Protein AF-A0A5E4JI48-F1 (afdb_monomer)

Nearest PDB structures (foldseek):
  2oso-assembly1_A  TM=8.333E-01  e=6.062E-04  Methanocaldococcus jannaschii DSM 2661
  5kbe-assembly1_A  TM=7.054E-01  e=7.750E-04  Acinetobacter calcoaceticus
  5kbh-assembly1_A  TM=6.708E-01  e=1.542E-03  Acinetobacter calcoaceticus
  6iy8-assembly1_B  TM=4.044E-01  e=1.468E-03  Pseudomonas putida
  4gt8-assembly1_A  TM=4.915E-01  e=3.779E-01  Staphylococcus aureus subsp. aureus Mu50

Secondary structure (DSSP, 8-state):
-------------------GGGHHHHHHHHHHHHHHHHHHHHHHHHH----S--B--HHHHHHTT-HHHHHHHHHHHHHHHHHHHHHTTS-HHHHHHHHHHHT--EEEEEE-SS-EEEEEESS-SSPPP-SS---HHHHHHHHHHHHHHHTS--EEEEEE-TTTT-SEEEEEEES-GGGTT-S--SPPPHHHHHHHHHHHHHTTTTT-B-HHHHHHHHGGGGSTTHHHHHHHHHHHHHHHHTTT--SSTHHHHHHHHHHHTT-SEEEEEEETTEEEEEEEE-TTT--HHHHHHHHHHHHHHHHHHH--EEEEEEEE-TTS-EEEEEEEEPPP-------

Structure (mmCIF, N/CA/C/O backbone):
data_AF-A0A5E4JI48-F1
#
_entry.id   AF-A0A5E4JI48-F1
#
loop_
_atom_site.group_PDB
_atom_site.id
_atom_site.type_symbol
_atom_site.label_atom_id
_atom_site.label_alt_id
_atom_site.label_comp_id
_atom_site.label_asym_id
_atom_site.label_entity_id
_atom_site.label_seq_id
_atom_site.pdbx_PDB_ins_code
_atom_site.Cartn_x
_atom_site.Cartn_y
_atom_site.Cartn_z
_atom_site.occupancy
_atom_site.B_iso_or_equiv
_atom_site.auth_seq_id
_atom_site.auth_comp_id
_atom_site.auth_asym_id
_atom_site.auth_atom_id
_atom_site.pdbx_PDB_model_num
ATOM 1 N N . MET A 1 1 ? -85.026 -17.507 4.154 1.00 44.53 1 MET A N 1
ATOM 2 C CA . MET A 1 1 ? -84.557 -17.288 2.764 1.00 44.53 1 MET A CA 1
ATOM 3 C C . MET A 1 1 ? -84.837 -15.843 2.371 1.00 44.53 1 MET A C 1
ATOM 5 O O . MET A 1 1 ? -85.768 -15.288 2.943 1.00 44.53 1 MET A O 1
ATOM 9 N N . PRO A 1 2 ? -84.126 -15.250 1.392 1.00 48.31 2 PRO A N 1
ATOM 10 C CA . PRO A 1 2 ? -82.784 -15.610 0.906 1.00 48.31 2 PRO A CA 1
ATOM 11 C C . PRO A 1 2 ? -81.750 -15.213 2.003 1.00 48.31 2 PRO A C 1
ATOM 13 O O . PRO A 1 2 ? -82.040 -15.540 3.151 1.00 48.31 2 PRO A O 1
ATOM 16 N N . ASN A 1 3 ? -80.556 -14.615 1.849 1.00 35.47 3 ASN A N 1
ATOM 17 C CA . ASN A 1 3 ? -79.673 -14.291 0.714 1.00 35.47 3 ASN A CA 1
ATOM 18 C C . ASN A 1 3 ? -78.201 -14.242 1.207 1.00 35.47 3 ASN A C 1
ATOM 20 O O . ASN A 1 3 ? -77.957 -14.099 2.404 1.00 35.47 3 ASN A O 1
ATOM 24 N N . ARG A 1 4 ? -77.217 -14.279 0.298 1.00 46.25 4 ARG A N 1
ATOM 25 C CA . ARG A 1 4 ? -75.804 -13.928 0.558 1.00 46.25 4 ARG A CA 1
ATOM 26 C C . ARG A 1 4 ? -75.125 -13.535 -0.762 1.00 46.25 4 ARG A C 1
ATOM 28 O O . ARG A 1 4 ? -74.844 -14.402 -1.584 1.00 46.25 4 ARG A O 1
ATOM 35 N N . ARG A 1 5 ? -74.812 -12.248 -0.963 1.00 46.88 5 ARG A N 1
ATOM 36 C CA . ARG A 1 5 ? -73.962 -11.786 -2.081 1.00 46.88 5 ARG A CA 1
ATOM 37 C C . ARG A 1 5 ? -72.531 -11.545 -1.603 1.00 46.88 5 ARG A C 1
ATOM 39 O O . ARG A 1 5 ? -72.262 -10.593 -0.877 1.00 46.88 5 ARG A O 1
ATOM 46 N N . THR A 1 6 ? -71.609 -12.397 -2.036 1.00 48.31 6 THR A N 1
ATOM 47 C CA . THR A 1 6 ? -70.162 -12.195 -1.898 1.00 48.31 6 THR A CA 1
ATOM 48 C C . THR A 1 6 ? -69.638 -11.309 -3.034 1.00 48.31 6 THR A C 1
ATOM 50 O O . THR A 1 6 ? -70.106 -11.400 -4.166 1.00 48.31 6 THR A O 1
ATOM 53 N N . SER A 1 7 ? -68.651 -10.447 -2.759 1.00 43.16 7 SER A N 1
ATOM 54 C CA . SER A 1 7 ? -67.921 -9.712 -3.806 1.00 43.16 7 SER A CA 1
ATOM 55 C C . SER A 1 7 ? -66.408 -9.761 -3.567 1.00 43.16 7 SER A C 1
ATOM 57 O O . SER A 1 7 ? -65.842 -9.064 -2.726 1.00 43.16 7 SER A O 1
ATOM 59 N N . SER A 1 8 ? -65.727 -10.630 -4.311 1.00 43.50 8 SER A N 1
ATOM 60 C CA . SER A 1 8 ? -64.281 -10.846 -4.227 1.00 43.50 8 SER A CA 1
ATOM 61 C C . SER A 1 8 ? -63.519 -9.849 -5.110 1.00 43.50 8 SER A C 1
ATOM 63 O O . SER A 1 8 ? -63.343 -10.050 -6.310 1.00 43.50 8 SER A O 1
ATOM 65 N N . LYS A 1 9 ? -63.006 -8.759 -4.520 1.00 46.28 9 LYS A N 1
ATOM 66 C CA . LYS A 1 9 ? -62.119 -7.817 -5.232 1.00 46.28 9 LYS A CA 1
ATOM 67 C C . LYS A 1 9 ? -60.728 -8.424 -5.468 1.00 46.28 9 LYS A C 1
ATOM 69 O O . LYS A 1 9 ? -59.805 -8.230 -4.677 1.00 46.28 9 LYS A O 1
ATOM 74 N N . VAL A 1 10 ? -60.569 -9.127 -6.590 1.00 46.56 10 VAL A N 1
ATOM 75 C CA . VAL A 1 10 ? -59.285 -9.672 -7.061 1.00 46.56 10 VAL A CA 1
ATOM 76 C C . VAL A 1 10 ? -58.301 -8.532 -7.364 1.00 46.56 10 VAL A C 1
ATOM 78 O O . VAL A 1 10 ? -58.380 -7.867 -8.396 1.00 46.56 10 VAL A O 1
ATOM 81 N N . ARG A 1 11 ? -57.333 -8.298 -6.468 1.00 47.00 11 ARG A N 1
ATOM 82 C CA . ARG A 1 11 ? -56.229 -7.349 -6.696 1.00 47.00 11 ARG A CA 1
ATOM 83 C C . ARG A 1 11 ? -55.201 -7.942 -7.666 1.00 47.00 11 ARG A C 1
ATOM 85 O O . ARG A 1 11 ? -54.313 -8.691 -7.264 1.00 47.00 11 ARG A O 1
ATOM 92 N N . GLY A 1 12 ? -55.294 -7.569 -8.941 1.00 43.44 12 GLY A N 1
ATOM 93 C CA . GLY A 1 12 ? -54.338 -7.979 -9.972 1.00 43.44 12 GLY A CA 1
ATOM 94 C C . GLY A 1 12 ? -52.898 -7.535 -9.671 1.00 43.44 12 GLY A C 1
ATOM 95 O O . GLY A 1 12 ? -52.596 -6.342 -9.625 1.00 43.44 12 GLY A O 1
ATOM 96 N N . ARG A 1 13 ? -51.977 -8.497 -9.514 1.00 47.97 13 ARG A N 1
ATOM 97 C CA . ARG A 1 13 ? -50.530 -8.236 -9.411 1.00 47.97 13 ARG A CA 1
ATOM 98 C C . ARG A 1 13 ? -49.987 -7.720 -10.752 1.00 47.97 13 ARG A C 1
ATOM 100 O O . ARG A 1 13 ? -49.662 -8.514 -11.633 1.00 47.97 13 ARG A O 1
ATOM 107 N N . ARG A 1 14 ? -49.804 -6.400 -10.892 1.00 44.78 14 ARG A N 1
ATOM 108 C CA . ARG A 1 14 ? -48.978 -5.818 -11.970 1.00 44.78 14 ARG A CA 1
ATOM 109 C C . ARG A 1 14 ? -47.544 -6.363 -11.860 1.00 44.78 14 ARG A C 1
ATOM 111 O O . ARG A 1 14 ? -46.779 -5.921 -11.007 1.00 44.78 14 ARG A O 1
ATOM 118 N N . LYS A 1 15 ? -47.166 -7.310 -12.729 1.00 47.53 15 LYS A N 1
ATOM 119 C CA . LYS A 1 15 ? -45.766 -7.738 -12.898 1.00 47.53 15 LYS A CA 1
ATOM 120 C C . LYS A 1 15 ? -44.956 -6.559 -13.445 1.00 47.53 15 LYS A C 1
ATOM 122 O O . LYS A 1 15 ? -45.090 -6.212 -14.617 1.00 47.53 15 LYS A O 1
ATOM 127 N N . ALA A 1 16 ? -44.108 -5.957 -12.616 1.00 46.69 16 ALA A N 1
ATOM 128 C CA . ALA A 1 16 ? -43.167 -4.939 -13.067 1.00 46.69 16 ALA A CA 1
ATOM 129 C C . ALA A 1 16 ? -42.136 -5.572 -14.022 1.00 46.69 16 ALA A C 1
ATOM 131 O O . ALA A 1 16 ? -41.247 -6.306 -13.589 1.00 46.69 16 ALA A O 1
ATOM 132 N N . ARG A 1 17 ? -42.252 -5.298 -15.330 1.00 44.94 17 ARG A N 1
ATOM 133 C CA . ARG A 1 17 ? -41.224 -5.641 -16.326 1.00 44.94 17 ARG A CA 1
ATOM 134 C C . ARG A 1 17 ? -39.988 -4.766 -16.087 1.00 44.94 17 ARG A C 1
ATOM 136 O O . ARG A 1 17 ? -39.867 -3.688 -16.661 1.00 44.94 17 ARG A O 1
ATOM 143 N N . GLY A 1 18 ? -39.084 -5.225 -15.222 1.00 46.38 18 GLY A N 1
ATOM 144 C CA . GLY A 1 18 ? -37.807 -4.560 -14.962 1.00 46.38 18 GLY A CA 1
ATOM 145 C C . GLY A 1 18 ? -36.981 -4.431 -16.245 1.00 46.38 18 GLY A C 1
ATOM 146 O O . GLY A 1 18 ? -36.633 -5.428 -16.875 1.00 46.38 18 GLY A O 1
ATOM 147 N N . THR A 1 19 ? -36.673 -3.200 -16.649 1.00 47.31 19 THR A N 1
ATOM 148 C CA . THR A 1 19 ? -35.994 -2.885 -17.911 1.00 47.31 19 THR A CA 1
ATOM 149 C C . THR A 1 19 ? -34.504 -3.237 -17.854 1.00 47.31 19 THR A C 1
ATOM 151 O O . THR A 1 19 ? -33.645 -2.424 -17.523 1.00 47.31 19 THR A O 1
ATOM 154 N N . MET A 1 20 ? -34.175 -4.471 -18.243 1.00 48.06 20 MET A N 1
ATOM 155 C CA . MET A 1 20 ? -32.830 -5.068 -18.151 1.00 48.06 20 MET A CA 1
ATOM 156 C C . MET A 1 20 ? -31.737 -4.393 -19.024 1.00 48.06 20 MET A C 1
ATOM 158 O O . MET A 1 20 ? -30.582 -4.814 -19.003 1.00 48.06 20 MET A O 1
ATOM 162 N N . ARG A 1 21 ? -32.070 -3.329 -19.773 1.00 49.59 21 ARG A N 1
ATOM 163 C CA . ARG A 1 21 ? -31.197 -2.645 -20.753 1.00 49.59 21 ARG A CA 1
ATOM 164 C C . ARG A 1 21 ? -30.133 -1.699 -20.166 1.00 49.59 21 ARG A C 1
ATOM 166 O O . ARG A 1 21 ? -29.229 -1.310 -20.895 1.00 49.59 21 ARG A O 1
ATOM 173 N N . SER A 1 22 ? -30.182 -1.331 -18.882 1.00 54.00 22 SER A N 1
ATOM 174 C CA . SER A 1 22 ? -29.282 -0.306 -18.305 1.00 54.00 22 SER A CA 1
ATOM 175 C C . SER A 1 22 ? -27.864 -0.790 -17.944 1.00 54.00 22 SER A C 1
ATOM 177 O O . SER A 1 22 ? -26.927 0.012 -17.888 1.00 54.00 22 SER A O 1
ATOM 179 N N . ARG A 1 23 ? -27.670 -2.099 -17.714 1.00 56.53 23 ARG A N 1
ATOM 180 C CA . ARG A 1 23 ? -26.404 -2.666 -17.198 1.00 56.53 23 ARG A CA 1
ATOM 181 C C . ARG A 1 23 ? -25.155 -2.395 -18.068 1.00 56.53 23 ARG A C 1
ATOM 183 O O . ARG A 1 23 ? -24.127 -2.053 -17.478 1.00 56.53 23 ARG A O 1
ATOM 190 N N . PRO A 1 24 ? -25.181 -2.501 -19.415 1.00 60.50 24 PRO A N 1
ATOM 191 C CA . PRO A 1 24 ? -23.985 -2.273 -20.237 1.00 60.50 24 PRO A CA 1
ATOM 192 C C . PRO A 1 24 ? -23.504 -0.816 -20.204 1.00 60.50 24 PRO A C 1
ATOM 194 O O . PRO A 1 24 ? -22.307 -0.554 -20.094 1.00 60.50 24 PRO A O 1
ATOM 197 N N . GLN A 1 25 ? -24.438 0.139 -20.246 1.00 58.31 25 GLN A N 1
ATOM 198 C CA . GLN A 1 25 ? -24.126 1.569 -20.272 1.00 58.31 25 GLN A CA 1
ATOM 199 C C . GLN A 1 25 ? -23.585 2.053 -18.917 1.00 58.31 25 GLN A C 1
ATOM 201 O O . GLN A 1 25 ? -22.621 2.818 -18.879 1.00 58.31 25 GLN A O 1
ATOM 206 N N . ALA A 1 26 ? -24.130 1.535 -17.809 1.00 57.59 26 ALA A N 1
ATOM 207 C CA . ALA A 1 26 ? -23.591 1.763 -16.468 1.00 57.59 26 ALA A CA 1
ATOM 208 C C . ALA A 1 26 ? -22.160 1.208 -16.316 1.00 57.59 26 ALA A C 1
ATOM 210 O O . ALA A 1 26 ? -21.279 1.921 -15.840 1.00 57.59 26 ALA A O 1
ATOM 211 N N . ARG A 1 27 ? -21.894 -0.023 -16.790 1.00 58.72 27 ARG A N 1
ATOM 212 C CA . ARG A 1 27 ? -20.538 -0.609 -16.796 1.00 58.72 27 ARG A CA 1
ATOM 213 C C . ARG A 1 27 ? -19.545 0.215 -17.628 1.00 58.72 27 ARG A C 1
ATOM 215 O O . ARG A 1 27 ? -18.430 0.439 -17.166 1.00 58.72 27 ARG A O 1
ATOM 222 N N . ARG A 1 28 ? -19.941 0.709 -18.810 1.00 52.03 28 ARG A N 1
ATOM 223 C CA . ARG A 1 28 ? -19.101 1.602 -19.635 1.00 52.03 28 ARG A CA 1
ATOM 224 C C . ARG A 1 28 ? -18.770 2.917 -18.917 1.00 52.03 28 ARG A C 1
ATOM 226 O O . ARG A 1 28 ? -17.598 3.273 -18.846 1.00 52.03 28 ARG A O 1
ATOM 233 N N . ARG A 1 29 ? -19.765 3.596 -18.329 1.00 54.62 29 ARG A N 1
ATOM 234 C CA . ARG A 1 29 ? -19.551 4.841 -17.560 1.00 54.62 29 ARG A CA 1
ATOM 235 C C . ARG A 1 29 ? -18.640 4.630 -16.344 1.00 54.62 29 ARG A C 1
ATOM 237 O O . ARG A 1 29 ? -17.762 5.450 -16.103 1.00 54.62 29 ARG A O 1
ATOM 244 N N . ALA A 1 30 ? -18.799 3.516 -15.624 1.00 59.12 30 ALA A N 1
ATOM 245 C CA . ALA A 1 30 ? -17.934 3.172 -14.496 1.00 59.12 30 ALA A CA 1
ATOM 246 C C . ALA A 1 30 ? -16.474 2.923 -14.922 1.00 59.12 30 ALA A C 1
ATOM 248 O O . ALA A 1 30 ? -15.566 3.430 -14.269 1.00 59.12 30 ALA A O 1
ATOM 249 N N . LYS A 1 31 ? -16.236 2.208 -16.035 1.00 59.41 31 LYS A N 1
ATOM 250 C CA . LYS A 1 31 ? -14.875 2.010 -16.566 1.00 59.41 31 LYS A CA 1
ATOM 251 C C . LYS A 1 31 ? -14.214 3.329 -16.980 1.00 59.41 31 LYS A C 1
ATOM 253 O O . LYS A 1 31 ? -13.081 3.561 -16.575 1.00 59.41 31 LYS A O 1
ATOM 258 N N . ALA A 1 32 ? -14.924 4.207 -17.694 1.00 51.94 32 ALA A N 1
ATOM 259 C CA . ALA A 1 32 ? -14.407 5.531 -18.059 1.00 51.94 32 ALA A CA 1
ATOM 260 C C . ALA A 1 32 ? -14.039 6.358 -16.811 1.00 51.94 32 ALA A C 1
ATOM 262 O O . ALA A 1 32 ? -12.910 6.808 -16.675 1.00 51.94 32 ALA A O 1
ATOM 263 N N . SER A 1 33 ? -14.932 6.431 -15.817 1.00 69.75 33 SER A N 1
ATOM 264 C CA . SER A 1 33 ? -14.639 7.104 -14.542 1.00 69.75 33 SER A CA 1
ATOM 265 C C . SER A 1 33 ? -13.442 6.518 -13.770 1.00 69.75 33 SER A C 1
ATOM 267 O O . SER A 1 33 ? -12.909 7.206 -12.898 1.00 69.75 33 SER A O 1
ATOM 269 N N . SER A 1 34 ? -13.038 5.272 -14.044 1.00 66.69 34 SER A N 1
ATOM 270 C CA . SER A 1 34 ? -11.855 4.637 -13.450 1.00 66.69 34 SER A CA 1
ATOM 271 C C . SER A 1 34 ? -10.574 4.956 -14.231 1.00 66.69 34 SER A C 1
ATOM 273 O O . SER A 1 34 ? -9.551 5.246 -13.615 1.00 66.69 34 SER A O 1
ATOM 275 N N . ALA A 1 35 ? -10.636 4.981 -15.569 1.00 71.50 35 ALA A N 1
ATOM 276 C CA . ALA A 1 35 ? -9.521 5.371 -16.439 1.00 71.50 35 ALA A CA 1
ATOM 277 C C . ALA A 1 35 ? -9.062 6.808 -16.143 1.00 71.50 35 ALA A C 1
ATOM 279 O O . ALA A 1 35 ? -7.946 7.000 -15.662 1.00 71.50 35 ALA A O 1
ATOM 280 N N . ASN A 1 36 ? -9.984 7.776 -16.230 1.00 82.81 36 AS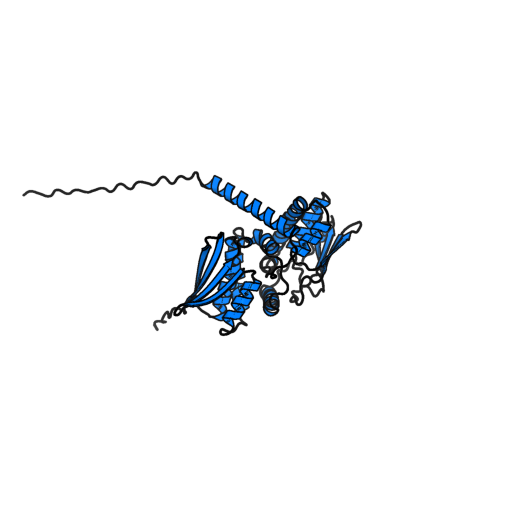N A N 1
ATOM 281 C CA . ASN A 1 36 ? -9.732 9.182 -15.897 1.00 82.81 36 ASN A CA 1
ATOM 282 C C . ASN A 1 36 ? -9.168 9.363 -14.468 1.00 82.81 36 ASN A C 1
ATOM 284 O O . ASN A 1 36 ? -8.420 10.301 -14.199 1.00 82.81 36 ASN A O 1
ATOM 288 N N . ARG A 1 37 ? -9.515 8.467 -13.527 1.00 84.94 37 ARG A N 1
ATOM 289 C CA . ARG A 1 37 ? -8.968 8.467 -12.161 1.00 84.94 37 ARG A CA 1
ATOM 290 C C . ARG A 1 37 ? -7.541 7.911 -12.109 1.00 84.94 37 ARG A C 1
ATOM 292 O O . ARG A 1 37 ? -6.718 8.512 -11.425 1.00 84.94 37 ARG A O 1
ATOM 299 N N . LYS A 1 38 ? -7.223 6.817 -12.815 1.00 89.38 38 LYS A N 1
ATOM 300 C CA . LYS A 1 38 ? -5.844 6.293 -12.921 1.00 89.38 38 LYS A CA 1
ATOM 301 C C . LYS A 1 38 ? -4.925 7.341 -13.561 1.00 89.38 38 LYS A C 1
ATOM 303 O O . LYS A 1 38 ? -3.868 7.624 -13.009 1.00 89.38 38 LYS A O 1
ATOM 308 N N . GLU A 1 39 ? -5.364 7.960 -14.654 1.00 90.38 39 GLU A N 1
ATOM 309 C CA . GLU A 1 39 ? -4.653 9.031 -15.371 1.00 90.38 39 GLU A CA 1
ATOM 310 C C . GLU A 1 39 ? -4.396 10.253 -14.471 1.00 90.38 39 GLU A C 1
ATOM 312 O O . GLU A 1 39 ? -3.261 10.712 -14.361 1.00 90.38 39 GLU A O 1
ATOM 317 N N . PHE A 1 40 ? -5.411 10.730 -13.738 1.00 88.81 40 PHE A N 1
ATOM 318 C CA . PHE A 1 40 ? -5.255 11.821 -12.766 1.00 88.81 40 PHE A CA 1
ATOM 319 C C . PHE A 1 40 ? -4.251 11.488 -11.647 1.00 88.81 40 PHE A C 1
ATOM 321 O O . PHE A 1 40 ? -3.431 12.330 -11.278 1.00 88.81 40 PHE A O 1
ATOM 328 N N . LEU A 1 41 ? -4.293 10.265 -11.105 1.00 89.69 41 LEU A N 1
ATOM 329 C CA . LEU A 1 41 ? -3.365 9.827 -10.057 1.00 89.69 41 LEU A CA 1
ATOM 330 C C . LEU A 1 41 ? -1.926 9.702 -10.585 1.00 89.69 41 LEU A C 1
ATOM 332 O O . LEU A 1 41 ? -1.002 10.133 -9.900 1.00 89.69 41 LEU A O 1
ATOM 336 N N . ILE A 1 42 ? -1.744 9.190 -11.808 1.00 92.44 42 ILE A N 1
ATOM 337 C CA . ILE A 1 42 ? -0.454 9.131 -12.517 1.00 92.44 42 ILE A CA 1
ATOM 338 C C . ILE A 1 42 ? 0.098 10.535 -12.768 1.00 92.44 42 ILE A C 1
ATOM 340 O O . ILE A 1 42 ? 1.245 10.814 -12.426 1.00 92.44 42 ILE A O 1
ATOM 344 N N . SER A 1 43 ? -0.728 11.441 -13.299 1.00 90.62 43 SER A N 1
ATOM 345 C CA . SER A 1 43 ? -0.360 12.841 -13.518 1.00 90.62 43 SER A CA 1
ATOM 346 C C . SER A 1 43 ? 0.116 13.492 -12.218 1.00 90.62 43 SER A C 1
ATOM 348 O O . SER A 1 43 ? 1.191 14.087 -12.194 1.00 90.62 43 SER A O 1
ATOM 350 N N . LYS A 1 44 ? -0.606 13.293 -11.106 1.00 87.88 44 LYS A N 1
ATOM 351 C CA . LYS A 1 44 ? -0.198 13.810 -9.792 1.00 87.88 44 LYS A CA 1
ATOM 352 C C . LYS A 1 44 ? 1.074 13.164 -9.240 1.00 87.88 44 LYS A C 1
ATOM 354 O O . LYS A 1 44 ? 1.896 13.886 -8.689 1.00 87.88 44 LYS A O 1
ATOM 359 N N . MET A 1 45 ? 1.267 11.859 -9.422 1.00 89.25 45 MET A N 1
ATOM 360 C CA . MET A 1 45 ? 2.504 11.152 -9.054 1.00 89.25 45 MET A CA 1
ATOM 361 C C . MET A 1 45 ? 3.723 11.654 -9.853 1.00 89.25 45 MET A C 1
ATOM 363 O O . MET A 1 45 ? 4.828 11.693 -9.322 1.00 89.25 45 MET A O 1
ATOM 367 N N . LEU A 1 46 ? 3.533 12.108 -11.095 1.00 90.75 46 LEU A N 1
ATOM 368 C CA . LEU A 1 46 ? 4.584 12.742 -11.899 1.00 90.75 46 LEU A CA 1
ATOM 369 C C . LEU A 1 46 ? 4.802 14.229 -11.551 1.00 90.75 46 LEU A C 1
ATOM 371 O O . LEU A 1 46 ? 5.937 14.698 -11.603 1.00 90.75 46 LEU A O 1
ATOM 375 N N . SER A 1 47 ? 3.740 14.974 -11.213 1.00 87.06 47 SER A N 1
ATOM 376 C CA . SER A 1 47 ? 3.775 16.444 -11.109 1.00 87.06 47 SER A CA 1
ATOM 377 C C . SER A 1 47 ? 3.992 17.018 -9.709 1.00 87.06 47 SER A C 1
ATOM 379 O O . SER A 1 47 ? 4.338 18.190 -9.590 1.00 87.06 47 SER A O 1
ATOM 381 N N . SER A 1 48 ? 3.657 16.276 -8.651 1.00 80.31 48 SER A N 1
ATOM 382 C CA . SER A 1 48 ? 3.520 16.832 -7.300 1.00 80.31 48 SER A CA 1
ATOM 383 C C . SER A 1 48 ? 4.561 16.243 -6.342 1.00 80.31 48 SER A C 1
ATOM 385 O O . SER A 1 48 ? 4.461 15.055 -6.031 1.00 80.31 48 SER A O 1
ATOM 387 N N . PRO A 1 49 ? 5.516 17.059 -5.846 1.00 71.38 49 PRO A N 1
ATOM 388 C CA . PRO A 1 49 ? 6.424 16.669 -4.770 1.00 71.38 49 PRO A CA 1
ATOM 389 C C . PRO A 1 49 ? 5.670 16.128 -3.553 1.00 71.38 49 PRO A C 1
ATOM 391 O O . PRO A 1 49 ? 4.581 16.606 -3.232 1.00 71.38 49 PRO A O 1
ATOM 394 N N . HIS A 1 50 ? 6.253 15.151 -2.859 1.00 66.19 50 HIS A N 1
ATOM 395 C CA . HIS A 1 50 ? 5.641 14.545 -1.675 1.00 66.19 50 HIS A CA 1
ATOM 396 C C . HIS A 1 50 ? 5.692 15.494 -0.458 1.00 66.19 50 HIS A C 1
ATOM 398 O O . HIS A 1 50 ? 6.579 15.397 0.389 1.00 66.19 50 HIS A O 1
ATOM 404 N N . ASP A 1 51 ? 4.695 16.366 -0.327 1.00 55.38 51 ASP A N 1
ATOM 405 C CA . ASP A 1 51 ? 4.503 17.290 0.803 1.00 55.38 51 ASP A CA 1
ATOM 406 C C . ASP A 1 51 ? 3.707 16.690 1.983 1.00 55.38 51 ASP A C 1
ATOM 408 O O . ASP A 1 51 ? 3.874 17.093 3.134 1.00 55.38 51 ASP A O 1
ATOM 412 N N . GLY A 1 52 ? 2.824 15.730 1.699 1.00 57.69 52 GLY A N 1
ATOM 413 C CA . GLY A 1 52 ? 1.787 15.284 2.628 1.00 57.69 52 GLY A CA 1
ATOM 414 C C . GLY A 1 52 ? 2.212 14.306 3.729 1.00 57.69 52 GLY A C 1
ATOM 415 O O . GLY A 1 52 ? 3.324 13.782 3.779 1.00 57.69 52 GLY A O 1
ATOM 416 N N . ALA A 1 53 ? 1.251 13.990 4.604 1.00 59.00 53 ALA A N 1
ATOM 417 C CA . ALA A 1 53 ? 1.396 12.941 5.609 1.00 59.00 53 ALA A CA 1
ATOM 418 C C . ALA A 1 53 ? 1.548 11.552 4.953 1.00 59.00 53 ALA A C 1
ATOM 420 O O . ALA A 1 53 ? 0.671 11.100 4.207 1.00 59.00 53 ALA A O 1
ATOM 421 N N . ARG A 1 54 ? 2.671 10.897 5.269 1.00 70.19 54 ARG A N 1
ATOM 422 C CA . ARG A 1 54 ? 3.074 9.556 4.818 1.00 70.19 54 ARG A CA 1
ATOM 423 C C . ARG A 1 54 ? 2.103 8.467 5.293 1.00 70.19 54 ARG A C 1
ATOM 425 O O . ARG A 1 54 ? 1.611 8.537 6.419 1.00 70.19 54 ARG A O 1
ATOM 432 N N . ARG A 1 55 ? 1.841 7.454 4.455 1.00 81.56 55 ARG A N 1
ATOM 433 C CA . ARG A 1 55 ? 0.755 6.475 4.674 1.00 81.56 55 ARG A CA 1
ATOM 434 C C . ARG A 1 55 ? 1.219 5.024 4.749 1.00 81.56 55 ARG A C 1
ATOM 436 O O . ARG A 1 55 ? 2.058 4.617 3.963 1.00 81.56 55 ARG A O 1
ATOM 443 N N . LEU A 1 56 ? 0.592 4.232 5.615 1.00 81.75 56 LEU A N 1
ATOM 444 C CA . LEU A 1 56 ? 0.724 2.781 5.676 1.00 81.75 56 LEU A CA 1
ATOM 445 C C . LEU A 1 56 ? 0.323 2.149 4.343 1.00 81.75 56 LEU A C 1
ATOM 447 O O . LEU A 1 56 ? -0.821 2.255 3.893 1.00 81.75 56 LEU A O 1
ATOM 451 N N . GLU A 1 57 ? 1.269 1.445 3.745 1.00 85.31 57 GLU A N 1
ATOM 452 C CA . GLU A 1 57 ? 1.093 0.696 2.512 1.00 85.31 57 GLU A CA 1
ATOM 453 C C . GLU A 1 57 ? 0.491 -0.670 2.846 1.00 85.31 57 GLU A C 1
ATOM 455 O O . GLU A 1 57 ? 1.170 -1.678 2.999 1.00 85.31 57 GLU A O 1
ATOM 460 N N . LEU A 1 58 ? -0.841 -0.701 2.982 1.00 87.88 58 LEU A N 1
ATOM 461 C CA . LEU A 1 58 ? -1.597 -1.948 3.171 1.00 87.88 58 LEU A CA 1
ATOM 462 C C . LEU A 1 58 ? -1.356 -2.947 2.028 1.00 87.88 58 LEU A C 1
ATOM 464 O O . LEU A 1 58 ? -1.554 -4.146 2.207 1.00 87.88 58 LEU A O 1
ATOM 468 N N . HIS A 1 59 ? -0.923 -2.458 0.866 1.00 90.62 59 HIS A N 1
ATOM 469 C CA . HIS A 1 59 ? -0.539 -3.291 -0.259 1.00 90.62 59 HIS A CA 1
ATOM 470 C C . HIS A 1 59 ? 0.777 -4.051 -0.020 1.00 90.62 59 HIS A C 1
ATOM 472 O O . HIS A 1 59 ? 0.805 -5.225 -0.367 1.00 90.62 59 HIS A O 1
ATOM 478 N N . ASP A 1 60 ? 1.789 -3.485 0.656 1.00 88.00 60 ASP A N 1
ATOM 479 C CA . ASP A 1 60 ? 3.001 -4.224 1.077 1.00 88.00 60 ASP A CA 1
ATOM 480 C C . ASP A 1 60 ? 2.623 -5.431 1.941 1.00 88.00 60 ASP A C 1
ATOM 482 O O . ASP A 1 60 ? 3.066 -6.555 1.698 1.00 88.00 60 ASP A O 1
ATOM 486 N N . VAL A 1 61 ? 1.750 -5.194 2.928 1.00 88.38 61 VAL A N 1
ATOM 487 C CA . VAL A 1 61 ? 1.271 -6.224 3.858 1.00 88.38 61 VAL A CA 1
ATOM 488 C C . VAL A 1 61 ? 0.522 -7.324 3.117 1.00 88.38 61 VAL A C 1
ATOM 490 O O . VAL A 1 61 ? 0.727 -8.493 3.403 1.00 88.38 61 VAL A O 1
ATOM 493 N N . ILE A 1 62 ? -0.350 -6.976 2.168 1.00 92.25 62 ILE A N 1
ATOM 494 C CA . ILE A 1 62 ? -1.185 -7.959 1.464 1.00 92.25 62 ILE A CA 1
ATOM 495 C C . ILE A 1 62 ? -0.398 -8.697 0.377 1.00 92.25 62 ILE A C 1
ATOM 497 O O . ILE A 1 62 ? -0.563 -9.908 0.222 1.00 92.25 62 ILE A O 1
ATOM 501 N N . TYR A 1 63 ? 0.452 -8.003 -0.385 1.00 93.31 63 TYR A N 1
ATOM 502 C CA . TYR A 1 63 ? 1.160 -8.611 -1.507 1.00 93.31 63 TYR A CA 1
ATOM 503 C C . TYR A 1 63 ? 2.151 -9.685 -1.056 1.00 93.31 63 TYR A C 1
ATOM 505 O O . TYR A 1 63 ? 2.258 -10.714 -1.722 1.00 93.31 63 TYR A O 1
ATOM 513 N N . ASN A 1 64 ? 2.817 -9.502 0.085 1.00 90.50 64 ASN A N 1
ATOM 514 C CA . ASN A 1 64 ? 3.897 -10.385 0.530 1.00 90.50 64 ASN A CA 1
ATOM 515 C C . ASN A 1 64 ? 3.440 -11.692 1.221 1.00 90.50 64 ASN A C 1
ATOM 517 O O . ASN A 1 64 ? 4.252 -12.593 1.429 1.00 90.50 64 ASN A O 1
ATOM 521 N N . LEU A 1 65 ? 2.128 -11.871 1.436 1.00 89.62 65 LEU A N 1
ATOM 522 C CA . LEU A 1 65 ? 1.524 -13.081 2.029 1.00 89.62 65 LEU A CA 1
ATOM 523 C C . LEU A 1 65 ? 1.545 -14.327 1.129 1.00 89.62 65 LEU A C 1
ATOM 525 O O . LEU A 1 65 ? 1.190 -15.415 1.575 1.00 89.62 65 LEU A O 1
ATOM 529 N N . SER A 1 66 ? 1.880 -14.206 -0.159 1.00 88.81 66 SER A N 1
ATOM 530 C CA . SER A 1 66 ? 2.106 -15.375 -1.024 1.00 88.81 66 SER A CA 1
ATOM 531 C C . SER A 1 66 ? 2.844 -15.013 -2.309 1.00 88.81 66 SER A C 1
ATOM 533 O O . SER A 1 66 ? 2.681 -13.917 -2.844 1.00 88.81 66 SER A O 1
ATOM 535 N N . GLY A 1 67 ? 3.568 -15.971 -2.898 1.00 87.75 67 GLY A N 1
ATOM 536 C CA . GLY A 1 67 ? 4.158 -15.805 -4.235 1.00 87.75 67 GLY A CA 1
ATOM 537 C C . GLY A 1 67 ? 3.133 -15.428 -5.321 1.00 87.75 67 GLY A C 1
ATOM 538 O O . GLY A 1 67 ? 3.451 -14.673 -6.237 1.00 87.75 67 GLY A O 1
ATOM 539 N N . ARG A 1 68 ? 1.865 -15.857 -5.196 1.00 89.62 68 ARG A N 1
ATOM 540 C CA . ARG A 1 68 ? 0.786 -15.474 -6.131 1.00 89.62 68 ARG A CA 1
ATOM 541 C C . ARG A 1 68 ? 0.417 -13.992 -6.035 1.00 89.62 68 ARG A C 1
ATOM 543 O O . ARG A 1 68 ? 0.141 -13.381 -7.068 1.00 89.62 68 ARG A O 1
ATOM 550 N N . LEU A 1 69 ? 0.412 -13.428 -4.826 1.00 91.94 69 LEU A N 1
ATOM 551 C CA . LEU A 1 69 ? 0.130 -12.010 -4.596 1.00 91.94 69 LEU A CA 1
ATOM 552 C C . LEU A 1 69 ? 1.353 -11.134 -4.917 1.00 91.94 69 LEU A C 1
ATOM 554 O O . LEU A 1 69 ? 1.180 -10.105 -5.562 1.00 91.94 69 LEU A O 1
ATOM 558 N N . ARG A 1 70 ? 2.584 -11.589 -4.645 1.00 92.06 70 ARG A N 1
ATOM 559 C CA . ARG A 1 70 ? 3.819 -10.925 -5.115 1.00 92.06 70 ARG A CA 1
ATOM 560 C C . ARG A 1 70 ? 3.916 -10.887 -6.646 1.00 92.06 70 ARG A C 1
ATOM 562 O O . ARG A 1 70 ? 4.222 -9.850 -7.228 1.00 92.06 70 ARG A O 1
ATOM 569 N N . ALA A 1 71 ? 3.543 -11.973 -7.326 1.00 91.69 71 ALA A N 1
ATOM 570 C CA . ALA A 1 71 ? 3.462 -12.004 -8.788 1.00 91.69 71 ALA A CA 1
ATOM 571 C C . ALA A 1 71 ? 2.332 -11.118 -9.356 1.00 91.69 71 ALA A C 1
ATOM 573 O O . ALA A 1 71 ? 2.435 -10.644 -10.488 1.00 91.69 71 ALA A O 1
ATOM 574 N N . LEU A 1 72 ? 1.249 -10.883 -8.602 1.00 93.88 72 LEU A N 1
ATOM 575 C CA . LEU A 1 72 ? 0.248 -9.867 -8.949 1.00 93.88 72 LEU A CA 1
ATOM 576 C C . LEU A 1 72 ? 0.829 -8.457 -8.792 1.00 93.88 72 LEU A C 1
ATOM 578 O O . LEU A 1 72 ? 0.710 -7.670 -9.727 1.00 93.88 72 LEU A O 1
ATOM 582 N N . ALA A 1 73 ? 1.498 -8.180 -7.669 1.00 94.75 73 ALA A N 1
ATOM 583 C CA . ALA A 1 73 ? 2.161 -6.909 -7.396 1.00 94.75 73 ALA A CA 1
ATOM 584 C C . ALA A 1 73 ? 3.099 -6.516 -8.544 1.00 94.75 73 ALA A C 1
ATOM 586 O O . ALA A 1 73 ? 2.936 -5.452 -9.133 1.00 94.75 73 ALA A O 1
ATOM 587 N N . TYR A 1 74 ? 4.000 -7.417 -8.943 1.00 95.44 74 TYR A N 1
ATOM 588 C CA . TYR A 1 74 ? 4.949 -7.166 -10.028 1.00 95.44 74 TYR A CA 1
ATOM 589 C C . TYR A 1 74 ? 4.262 -6.860 -11.368 1.00 95.44 74 TYR A C 1
ATOM 591 O O . TYR A 1 74 ? 4.614 -5.887 -12.031 1.00 95.44 74 TYR A O 1
ATOM 599 N N . ARG A 1 75 ? 3.232 -7.628 -11.760 1.00 95.69 75 ARG A N 1
ATOM 600 C CA . ARG A 1 75 ? 2.486 -7.367 -13.009 1.00 95.69 75 ARG A CA 1
ATOM 601 C C . ARG A 1 75 ? 1.722 -6.044 -12.972 1.00 95.69 75 ARG A C 1
ATOM 603 O O . ARG A 1 75 ? 1.779 -5.280 -13.927 1.00 95.69 75 ARG A O 1
ATOM 610 N N . SER A 1 76 ? 1.039 -5.737 -11.873 1.00 95.75 76 SER A N 1
ATOM 611 C CA . SER A 1 76 ? 0.303 -4.474 -11.749 1.00 95.75 76 SER A CA 1
ATOM 612 C C . SER A 1 76 ? 1.225 -3.260 -11.604 1.00 95.75 76 SER A C 1
ATOM 614 O O . SER A 1 76 ? 0.882 -2.172 -12.070 1.00 95.75 76 SER A O 1
ATOM 616 N N . GLY A 1 77 ? 2.412 -3.454 -11.028 1.00 97.06 77 GLY A N 1
ATOM 617 C CA . GLY A 1 77 ? 3.513 -2.502 -11.067 1.00 97.06 77 GLY A CA 1
ATOM 618 C C . GLY A 1 77 ? 3.985 -2.264 -12.498 1.00 97.06 77 GLY A C 1
ATOM 619 O O . GLY A 1 77 ? 4.069 -1.117 -12.921 1.00 97.06 77 GLY A O 1
ATOM 620 N N . PHE A 1 78 ? 4.194 -3.327 -13.283 1.00 97.62 78 PHE A N 1
ATOM 621 C CA . PHE A 1 78 ? 4.574 -3.251 -14.700 1.00 97.62 78 PHE A CA 1
ATOM 622 C C . PHE A 1 78 ? 3.548 -2.465 -15.530 1.00 97.62 78 PHE A C 1
ATOM 624 O O . PHE A 1 78 ? 3.913 -1.519 -16.233 1.00 97.62 78 PHE A O 1
ATOM 631 N N . ASP A 1 79 ? 2.256 -2.766 -15.372 1.00 96.81 79 ASP A N 1
ATOM 632 C CA . ASP A 1 79 ? 1.165 -2.019 -16.012 1.00 96.81 79 ASP A CA 1
ATOM 633 C C . ASP A 1 79 ? 1.159 -0.532 -15.613 1.00 96.81 79 ASP A C 1
ATOM 635 O O . ASP A 1 79 ? 0.797 0.336 -16.416 1.00 96.81 79 ASP A O 1
ATOM 639 N N . LEU A 1 80 ? 1.531 -0.205 -14.371 1.00 96.69 80 LEU A N 1
ATOM 640 C CA . LEU A 1 80 ? 1.669 1.175 -13.901 1.00 96.69 80 LEU A CA 1
ATOM 641 C C . LEU A 1 80 ? 2.936 1.847 -14.454 1.00 96.69 80 LEU A C 1
ATOM 643 O O . LEU A 1 80 ? 2.847 2.988 -14.896 1.00 96.69 80 LEU A O 1
ATOM 647 N N . GLY A 1 81 ? 4.073 1.153 -14.503 1.00 97.31 81 GLY A N 1
ATOM 648 C CA . GLY A 1 81 ? 5.337 1.637 -15.063 1.00 97.31 81 GLY A CA 1
ATOM 649 C C . GLY A 1 81 ? 5.230 1.988 -16.545 1.00 97.31 81 GLY A C 1
ATOM 650 O O . GLY A 1 81 ? 5.586 3.095 -16.952 1.00 97.31 81 GLY A O 1
ATOM 651 N N . ALA A 1 82 ? 4.636 1.096 -17.340 1.00 96.81 82 ALA A N 1
ATOM 652 C CA . ALA A 1 82 ? 4.339 1.360 -18.746 1.00 96.81 82 ALA A CA 1
ATOM 653 C C . ALA A 1 82 ? 3.339 2.525 -18.915 1.00 96.81 82 ALA A C 1
ATOM 655 O O . ALA A 1 82 ? 3.497 3.358 -19.809 1.00 96.81 82 ALA A O 1
ATOM 656 N N . SER A 1 83 ? 2.347 2.643 -18.017 1.00 95.38 83 SER A N 1
ATOM 657 C CA . SER A 1 83 ? 1.425 3.791 -18.011 1.00 95.38 83 SER A CA 1
ATOM 658 C C . SER A 1 83 ? 2.147 5.108 -17.687 1.00 95.38 83 SER A C 1
ATOM 660 O O . SER A 1 83 ? 1.901 6.110 -18.354 1.00 95.38 83 SER A O 1
ATOM 662 N N . LEU A 1 84 ? 3.040 5.116 -16.690 1.00 95.69 84 LEU A N 1
ATOM 663 C CA . LEU A 1 84 ? 3.839 6.276 -16.279 1.00 95.69 84 LEU A CA 1
ATOM 664 C C . LEU A 1 84 ? 4.712 6.779 -17.432 1.00 95.69 84 LEU A C 1
ATOM 666 O O . LEU A 1 84 ? 4.693 7.973 -17.714 1.00 95.69 84 LEU A O 1
ATOM 670 N N . TYR A 1 85 ? 5.399 5.878 -18.141 1.00 96.00 85 TYR A N 1
ATOM 671 C CA . TYR A 1 85 ? 6.224 6.210 -19.309 1.00 96.00 85 TYR A CA 1
ATOM 672 C C . TYR A 1 85 ? 5.438 6.953 -20.404 1.00 96.00 85 TYR A C 1
ATOM 674 O O . TYR A 1 85 ? 5.913 7.951 -20.949 1.00 96.00 85 TYR A O 1
ATOM 682 N N . GLY A 1 86 ? 4.202 6.520 -20.680 1.00 93.25 86 GLY A N 1
ATOM 683 C CA . GLY A 1 86 ? 3.314 7.185 -21.641 1.00 93.25 86 GLY A CA 1
ATOM 684 C C . GLY A 1 86 ? 2.843 8.586 -21.221 1.00 93.25 86 GLY A C 1
ATOM 685 O O . GLY A 1 86 ? 2.421 9.358 -22.076 1.00 93.25 86 GLY A O 1
ATOM 686 N N . HIS A 1 87 ? 2.931 8.935 -19.932 1.00 91.81 87 HIS A N 1
ATOM 687 C CA . HIS A 1 87 ? 2.507 10.233 -19.385 1.00 91.81 87 HIS A CA 1
ATOM 688 C C . HIS A 1 87 ? 3.678 11.166 -19.026 1.00 91.81 87 HIS A C 1
ATOM 690 O O . HIS A 1 87 ? 3.450 12.317 -18.659 1.00 91.81 87 HIS A O 1
ATOM 696 N N . SER A 1 88 ? 4.926 10.692 -19.088 1.00 88.38 88 SER A N 1
ATOM 697 C CA . SER A 1 88 ? 6.078 11.361 -18.468 1.00 88.38 88 SER A CA 1
ATOM 698 C C . SER A 1 88 ? 6.983 12.160 -19.412 1.00 88.38 88 SER A C 1
ATOM 700 O O . SER A 1 88 ? 7.971 12.751 -18.964 1.00 88.38 88 SER A O 1
ATOM 702 N N . GLY A 1 89 ? 6.708 12.131 -20.718 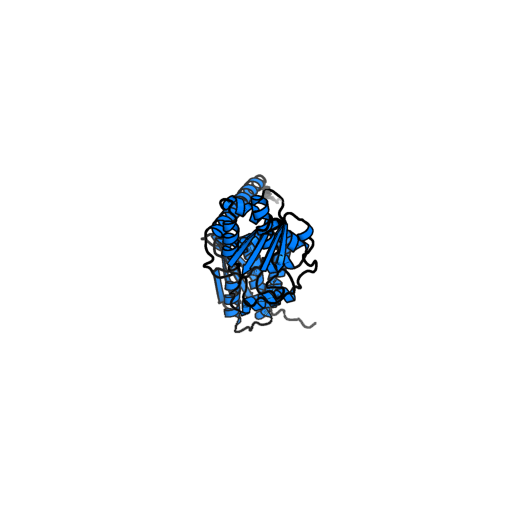1.00 78.69 89 GLY A N 1
ATOM 703 C CA . GLY A 1 89 ? 7.666 12.585 -21.730 1.00 78.69 89 GLY A CA 1
ATOM 704 C C . GLY A 1 89 ? 8.889 11.664 -21.849 1.00 78.69 89 GLY A C 1
ATOM 705 O O . GLY A 1 89 ? 9.990 12.153 -22.084 1.00 78.69 89 GLY A O 1
ATOM 706 N N . THR A 1 90 ? 8.704 10.357 -21.607 1.00 84.88 90 THR A N 1
ATOM 707 C CA . THR A 1 90 ? 9.592 9.231 -21.986 1.00 84.88 90 THR A CA 1
ATOM 708 C C . THR A 1 90 ? 11.044 9.211 -21.464 1.00 84.88 90 THR A C 1
ATOM 710 O O . THR A 1 90 ? 11.803 8.293 -21.782 1.00 84.88 90 THR A O 1
ATOM 713 N N . ASN A 1 91 ? 11.440 10.153 -20.605 1.00 89.31 91 ASN A N 1
ATOM 714 C CA . ASN A 1 91 ? 12.789 10.272 -20.028 1.00 89.31 91 ASN A CA 1
ATOM 715 C C . ASN A 1 91 ? 12.958 9.457 -18.728 1.00 89.31 91 ASN A C 1
ATOM 717 O O . ASN A 1 91 ? 12.025 9.358 -17.933 1.00 89.31 91 ASN A O 1
ATOM 721 N N . ILE A 1 92 ? 14.153 8.909 -18.464 1.00 91.88 92 ILE A N 1
ATOM 722 C CA . ILE A 1 92 ? 14.428 8.115 -17.244 1.00 91.88 92 ILE A CA 1
ATOM 723 C C . ILE A 1 92 ? 14.301 8.949 -15.960 1.00 91.88 92 ILE A C 1
ATOM 725 O O . ILE A 1 92 ? 13.724 8.468 -14.990 1.00 91.88 92 ILE A O 1
ATOM 729 N N . GLY A 1 93 ? 14.710 10.222 -15.963 1.00 93.38 93 GLY A N 1
ATOM 730 C CA . GLY A 1 93 ? 14.579 11.092 -14.783 1.00 93.38 93 GLY A CA 1
ATOM 731 C C . GLY A 1 93 ? 13.133 11.291 -14.300 1.00 93.38 93 GLY A C 1
ATOM 732 O O . GLY A 1 93 ? 12.906 11.690 -13.161 1.00 93.38 93 GLY A O 1
ATOM 733 N N . ALA A 1 94 ? 12.127 10.999 -15.132 1.00 93.88 94 ALA A N 1
ATOM 734 C CA . ALA A 1 94 ? 10.731 10.987 -14.704 1.00 93.88 94 ALA A CA 1
ATOM 735 C C . ALA A 1 94 ? 10.335 9.718 -13.927 1.00 93.88 94 ALA A C 1
ATOM 737 O O . ALA A 1 94 ? 9.434 9.800 -13.097 1.00 93.88 94 ALA A O 1
ATOM 738 N N . LEU A 1 95 ? 11.000 8.576 -14.155 1.00 95.44 95 LEU A N 1
ATOM 739 C CA . LEU A 1 95 ? 10.869 7.386 -13.304 1.00 95.44 95 LEU A CA 1
ATOM 740 C C . LEU A 1 95 ? 11.462 7.665 -11.921 1.00 95.44 95 LEU A C 1
ATOM 742 O O . LEU A 1 95 ? 10.823 7.356 -10.920 1.00 95.44 95 LEU A O 1
ATOM 746 N N . GLU A 1 96 ? 12.633 8.310 -11.869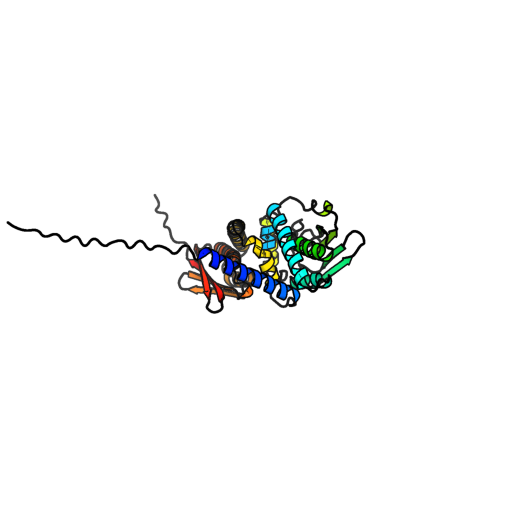 1.00 94.69 96 GLU A N 1
ATOM 747 C CA . GLU A 1 96 ? 13.248 8.746 -10.609 1.00 94.69 96 GLU A CA 1
ATOM 748 C C . GLU A 1 96 ? 12.283 9.657 -9.836 1.00 94.69 96 GLU A C 1
ATOM 750 O O . GLU A 1 96 ? 11.846 9.291 -8.747 1.00 94.69 96 GLU A O 1
ATOM 755 N N . ARG A 1 97 ? 11.823 10.763 -10.446 1.00 92.56 97 ARG A N 1
ATOM 756 C CA . ARG A 1 97 ? 10.831 11.667 -9.830 1.00 92.56 97 ARG A CA 1
ATOM 757 C C . ARG A 1 97 ? 9.533 10.961 -9.426 1.00 92.56 97 ARG A C 1
ATOM 759 O O . ARG A 1 97 ? 8.983 11.280 -8.379 1.00 92.56 97 ARG A O 1
ATOM 766 N N . ALA A 1 98 ? 9.031 10.009 -10.215 1.00 93.44 98 ALA A N 1
ATOM 767 C CA . ALA A 1 98 ? 7.813 9.270 -9.878 1.00 93.44 98 ALA A CA 1
ATOM 768 C C . ALA A 1 98 ? 7.983 8.400 -8.619 1.00 93.44 98 ALA A C 1
ATOM 770 O O . ALA A 1 98 ? 7.055 8.306 -7.818 1.00 93.44 98 ALA A O 1
ATOM 771 N N . LEU A 1 99 ? 9.157 7.792 -8.425 1.00 93.69 99 LEU A N 1
ATOM 772 C CA . LEU A 1 99 ? 9.491 6.999 -7.238 1.00 93.69 99 LEU A CA 1
ATOM 773 C C . LEU A 1 99 ? 9.810 7.890 -6.017 1.00 93.69 99 LEU A C 1
ATOM 775 O O . LEU A 1 99 ? 9.387 7.581 -4.902 1.00 93.69 99 LEU A O 1
ATOM 779 N N . GLU A 1 100 ? 10.457 9.043 -6.210 1.00 91.69 100 GLU A N 1
ATOM 780 C CA . GLU A 1 100 ? 10.646 10.045 -5.146 1.00 91.69 100 GLU A CA 1
ATOM 781 C C . GLU A 1 100 ? 9.294 10.611 -4.664 1.00 91.69 100 GLU A C 1
ATOM 783 O O . GLU A 1 100 ? 9.008 10.604 -3.465 1.00 91.69 100 GLU A O 1
ATOM 788 N N . ASN A 1 101 ? 8.401 10.987 -5.589 1.00 90.56 101 ASN A N 1
ATOM 789 C CA . ASN A 1 101 ? 7.031 11.440 -5.297 1.00 90.56 101 ASN A CA 1
ATOM 790 C C . ASN A 1 101 ? 6.121 10.322 -4.751 1.00 90.56 101 ASN A C 1
ATOM 792 O O . ASN A 1 101 ? 5.125 10.596 -4.071 1.00 90.56 101 ASN A O 1
ATOM 796 N N . ALA A 1 102 ? 6.431 9.054 -5.032 1.00 89.50 102 ALA A N 1
ATOM 797 C CA . ALA A 1 102 ? 5.786 7.923 -4.374 1.00 89.50 102 ALA A CA 1
ATOM 798 C C . ALA A 1 102 ? 6.178 7.832 -2.893 1.00 89.50 102 ALA A C 1
ATOM 800 O O . ALA A 1 102 ? 5.323 7.513 -2.074 1.00 89.50 102 ALA A O 1
ATOM 801 N N . GLY A 1 103 ? 7.411 8.203 -2.535 1.00 87.31 103 GLY A N 1
ATOM 802 C CA . GLY A 1 103 ? 7.892 8.268 -1.150 1.00 87.31 103 GLY A CA 1
ATOM 803 C C . GLY A 1 103 ? 9.213 7.537 -0.890 1.00 87.31 103 GLY A C 1
ATOM 804 O O . GLY A 1 103 ? 9.682 7.549 0.250 1.00 87.31 103 GLY A O 1
ATOM 805 N N . PHE A 1 104 ? 9.848 6.955 -1.916 1.00 87.12 104 PHE A N 1
ATOM 806 C CA . PHE A 1 104 ? 11.029 6.078 -1.806 1.00 87.12 104 PHE A CA 1
ATOM 807 C C . PHE A 1 104 ? 12.354 6.806 -1.487 1.00 87.12 104 PHE A C 1
ATOM 809 O O . PHE A 1 104 ? 13.445 6.308 -1.758 1.00 87.12 104 PHE A O 1
ATOM 816 N N . GLY A 1 105 ? 12.273 7.973 -0.848 1.00 87.94 105 GLY A N 1
ATOM 817 C CA . GLY A 1 105 ? 13.423 8.769 -0.437 1.00 87.94 105 GLY A CA 1
ATOM 818 C C . GLY A 1 105 ? 14.089 9.463 -1.623 1.00 87.94 105 GLY A C 1
ATOM 819 O O . GLY A 1 105 ? 13.409 10.163 -2.365 1.00 87.94 105 GLY A O 1
ATOM 820 N N . LYS A 1 106 ? 15.412 9.307 -1.761 1.00 91.69 106 LYS A N 1
ATOM 821 C CA . LYS A 1 106 ? 16.174 9.772 -2.930 1.00 91.69 106 LYS A CA 1
ATOM 822 C C . LYS A 1 106 ? 16.470 8.592 -3.850 1.00 91.69 106 LYS A C 1
ATOM 824 O O . LYS A 1 106 ? 17.008 7.588 -3.378 1.00 91.69 106 LYS A O 1
ATOM 829 N N . ILE A 1 107 ? 16.229 8.754 -5.145 1.00 95.06 107 ILE A N 1
ATOM 830 C CA . ILE A 1 107 ? 16.572 7.758 -6.166 1.00 95.06 107 ILE A CA 1
ATOM 831 C C . ILE A 1 107 ? 17.915 8.098 -6.832 1.00 95.06 107 ILE A C 1
ATOM 833 O O . ILE A 1 107 ? 18.324 9.258 -6.905 1.00 95.06 107 ILE A O 1
ATOM 837 N N . THR A 1 108 ? 18.624 7.070 -7.302 1.00 96.50 108 THR A N 1
ATOM 838 C CA . THR A 1 108 ? 19.725 7.209 -8.267 1.00 96.50 108 THR A CA 1
ATOM 839 C C . THR A 1 108 ? 19.684 6.090 -9.305 1.00 96.50 108 THR A C 1
ATOM 841 O O . THR A 1 108 ? 19.778 4.914 -8.938 1.00 96.50 108 THR A O 1
ATOM 844 N N . TYR A 1 109 ? 19.613 6.451 -10.584 1.00 96.75 109 TYR A N 1
ATOM 845 C CA . TYR A 1 109 ? 19.823 5.562 -11.726 1.00 96.75 109 TYR A CA 1
ATOM 846 C C . TYR A 1 109 ? 21.311 5.459 -12.112 1.00 96.75 109 TYR A C 1
ATOM 848 O O . TYR A 1 109 ? 22.005 6.468 -12.233 1.00 96.75 109 TYR A O 1
ATOM 856 N N . GLN A 1 110 ? 21.797 4.237 -12.336 1.00 97.00 110 GLN A N 1
ATOM 857 C CA . GLN A 1 110 ? 23.155 3.935 -12.800 1.00 97.00 110 GLN A CA 1
ATOM 858 C C . GLN A 1 110 ? 23.086 2.979 -14.007 1.00 97.00 110 GLN A C 1
ATOM 860 O O . GLN A 1 110 ? 22.759 1.802 -13.824 1.00 97.00 110 GLN A O 1
ATOM 865 N N . PRO A 1 111 ? 23.344 3.450 -15.241 1.00 95.50 111 PRO A N 1
ATOM 866 C CA . PRO A 1 111 ? 23.371 2.597 -16.424 1.00 95.50 111 PRO A CA 1
ATOM 867 C C . PRO A 1 111 ? 24.707 1.856 -16.558 1.00 95.50 111 PRO A C 1
ATOM 869 O O . PRO A 1 111 ? 25.773 2.438 -16.371 1.00 95.50 111 PRO A O 1
ATOM 872 N N . PHE A 1 112 ? 24.637 0.593 -16.971 1.00 94.50 112 PHE A N 1
ATOM 873 C CA . PHE A 1 112 ? 25.766 -0.231 -17.402 1.00 94.50 112 PHE A CA 1
ATOM 874 C C . PHE A 1 112 ? 25.430 -0.849 -18.772 1.00 94.50 112 PHE A C 1
ATOM 876 O O . PHE A 1 112 ? 24.299 -0.764 -19.247 1.00 94.50 112 PHE A O 1
ATOM 883 N N . GLU A 1 113 ? 26.399 -1.491 -19.422 1.00 90.25 113 GLU A N 1
ATOM 884 C CA . GLU A 1 113 ? 26.215 -2.083 -20.758 1.00 90.25 113 GLU A CA 1
ATOM 885 C C . GLU A 1 113 ? 25.151 -3.203 -20.785 1.00 90.25 113 GLU A C 1
ATOM 887 O O . GLU A 1 113 ? 24.314 -3.273 -21.686 1.00 90.25 113 GLU A O 1
ATOM 892 N N . SER A 1 114 ? 25.150 -4.067 -19.765 1.00 90.31 114 SER A N 1
ATOM 893 C CA . SER A 1 114 ? 24.316 -5.279 -19.690 1.00 90.31 114 SER A CA 1
ATOM 894 C C . SER A 1 114 ? 23.081 -5.160 -18.783 1.00 90.31 114 SER A C 1
ATOM 896 O O . SER A 1 114 ? 22.209 -6.037 -18.788 1.00 90.31 114 SER A O 1
ATOM 898 N N . HIS A 1 115 ? 23.009 -4.103 -17.973 1.00 95.31 115 HIS A N 1
ATOM 899 C CA . HIS A 1 115 ? 21.988 -3.905 -16.945 1.00 95.31 115 HIS A CA 1
ATOM 900 C C . HIS A 1 115 ? 21.941 -2.438 -16.486 1.00 95.31 115 HIS A C 1
ATOM 902 O O . HIS A 1 115 ? 22.697 -1.588 -16.947 1.00 95.31 115 HIS A O 1
ATOM 908 N N . SER A 1 116 ? 21.050 -2.104 -15.562 1.00 96.19 116 SER A N 1
ATOM 909 C CA . SER A 1 116 ? 21.076 -0.831 -14.837 1.00 96.19 116 SER A CA 1
ATOM 910 C C . SER A 1 116 ? 20.733 -1.067 -13.376 1.00 96.19 116 SER A C 1
ATOM 912 O O . SER A 1 116 ? 19.981 -1.986 -13.055 1.00 96.19 116 SER A O 1
ATOM 914 N N . ILE A 1 117 ? 21.279 -0.240 -12.492 1.00 97.25 117 ILE A N 1
ATOM 915 C CA . ILE A 1 117 ? 21.007 -0.291 -11.057 1.00 97.25 117 ILE A CA 1
ATOM 916 C C . ILE A 1 117 ? 20.193 0.945 -10.679 1.00 97.25 117 ILE A C 1
ATOM 918 O O . ILE A 1 117 ? 20.593 2.074 -10.954 1.00 97.25 117 ILE A O 1
ATOM 922 N N . ILE A 1 118 ? 19.050 0.730 -10.032 1.00 97.38 118 ILE A N 1
ATOM 923 C CA . ILE A 1 118 ? 18.251 1.781 -9.403 1.00 97.38 118 ILE A CA 1
ATOM 924 C C . ILE A 1 118 ? 18.419 1.599 -7.898 1.00 97.38 118 ILE A C 1
ATOM 926 O O . ILE A 1 118 ? 18.093 0.539 -7.368 1.00 97.38 118 ILE A O 1
ATOM 930 N N . THR A 1 119 ? 18.926 2.614 -7.201 1.00 96.81 119 THR A N 1
ATOM 931 C CA . THR A 1 119 ? 19.061 2.576 -5.734 1.00 96.81 119 THR A CA 1
ATOM 932 C C . THR A 1 119 ? 18.153 3.618 -5.089 1.00 96.81 119 THR A C 1
ATOM 934 O O . THR A 1 119 ? 18.117 4.766 -5.530 1.00 96.81 119 THR A O 1
ATOM 937 N N . ALA A 1 120 ? 17.421 3.209 -4.051 1.00 93.94 120 ALA A N 1
ATOM 938 C CA . ALA A 1 120 ? 16.490 4.033 -3.292 1.00 93.94 120 ALA A CA 1
ATOM 939 C C . ALA A 1 120 ? 17.008 4.233 -1.858 1.00 93.94 120 ALA A C 1
ATOM 941 O O . ALA A 1 120 ? 16.991 3.326 -1.020 1.00 93.94 120 ALA A O 1
ATOM 942 N N . TYR A 1 121 ? 17.500 5.439 -1.579 1.00 88.94 121 TYR A N 1
ATOM 943 C CA . TYR A 1 121 ? 18.125 5.810 -0.312 1.00 88.94 121 TYR A CA 1
ATOM 944 C C . TYR A 1 121 ? 17.140 6.510 0.620 1.00 88.94 121 TYR A C 1
ATOM 946 O O . TYR A 1 121 ? 16.423 7.420 0.207 1.00 88.94 121 TYR A O 1
ATOM 954 N N . ARG A 1 122 ? 17.211 6.201 1.923 1.00 79.19 122 ARG A N 1
ATOM 955 C CA . ARG A 1 122 ? 16.348 6.790 2.971 1.00 79.19 122 ARG A CA 1
ATOM 956 C C . ARG A 1 122 ? 14.854 6.455 2.802 1.00 79.19 122 ARG A C 1
ATOM 958 O O . ARG A 1 122 ? 14.018 7.220 3.281 1.00 79.19 122 ARG A O 1
ATOM 965 N N . THR A 1 123 ? 14.531 5.333 2.154 1.00 67.50 123 THR A N 1
ATOM 966 C CA . THR A 1 123 ? 13.163 4.811 1.974 1.00 67.50 123 THR A CA 1
ATOM 967 C C . THR A 1 123 ? 12.400 4.784 3.301 1.00 67.50 123 THR A C 1
ATOM 969 O O . THR A 1 123 ? 11.411 5.502 3.460 1.00 67.50 123 THR A O 1
ATOM 972 N N . ARG A 1 124 ? 12.919 4.048 4.295 1.00 65.06 124 ARG A N 1
ATOM 973 C CA . ARG A 1 124 ? 12.402 3.986 5.675 1.00 65.06 124 ARG A CA 1
ATOM 974 C C . ARG A 1 124 ? 13.546 4.130 6.689 1.00 65.06 124 ARG A C 1
ATOM 976 O O . ARG A 1 124 ? 14.644 3.626 6.476 1.00 65.06 124 ARG A O 1
ATOM 983 N N . ARG A 1 125 ? 13.301 4.835 7.802 1.00 56.91 125 ARG A N 1
ATOM 984 C CA . ARG A 1 125 ? 14.147 4.800 9.012 1.00 56.91 125 ARG A CA 1
ATOM 985 C C . ARG A 1 125 ? 13.427 3.941 10.046 1.00 56.91 125 ARG A C 1
ATOM 987 O O . ARG A 1 125 ? 12.281 4.243 10.357 1.00 56.91 125 ARG A O 1
ATOM 994 N N . GLY A 1 126 ? 14.086 2.910 10.574 1.00 60.28 126 GLY A N 1
ATOM 995 C CA . GLY A 1 126 ? 13.459 1.998 11.537 1.00 60.28 126 GLY A CA 1
ATOM 996 C C . GLY A 1 126 ? 12.351 1.135 10.926 1.00 60.28 126 GLY A C 1
ATOM 997 O O . GLY A 1 126 ? 11.303 0.960 11.542 1.00 60.28 126 GLY A O 1
ATOM 998 N N . ALA A 1 127 ? 12.569 0.616 9.712 1.00 67.69 127 ALA A N 1
ATOM 999 C CA . ALA A 1 127 ? 11.857 -0.586 9.289 1.00 67.69 127 ALA A CA 1
ATOM 1000 C C . ALA A 1 127 ? 12.198 -1.732 10.263 1.00 67.69 127 ALA A C 1
ATOM 1002 O O . ALA A 1 127 ? 13.305 -1.767 10.806 1.00 67.69 127 ALA A O 1
ATOM 1003 N N . ALA A 1 128 ? 11.250 -2.637 10.506 1.00 75.25 128 ALA A N 1
ATOM 1004 C CA . ALA A 1 128 ? 11.583 -3.916 11.123 1.00 75.25 128 ALA A CA 1
ATOM 1005 C C . ALA A 1 128 ? 12.317 -4.775 10.089 1.00 75.25 128 ALA A C 1
ATOM 1007 O O . ALA A 1 128 ? 11.976 -4.713 8.908 1.00 75.25 128 ALA A O 1
ATOM 1008 N N . ASP A 1 129 ? 13.282 -5.571 10.532 1.00 82.44 129 ASP A N 1
ATOM 1009 C CA . ASP A 1 129 ? 13.854 -6.610 9.684 1.00 82.44 129 ASP A CA 1
ATOM 1010 C C . ASP A 1 129 ? 12.825 -7.738 9.506 1.00 82.44 129 ASP A C 1
ATOM 1012 O O . ASP A 1 129 ? 12.175 -8.138 10.476 1.00 82.44 129 ASP A O 1
ATOM 1016 N N . LEU A 1 130 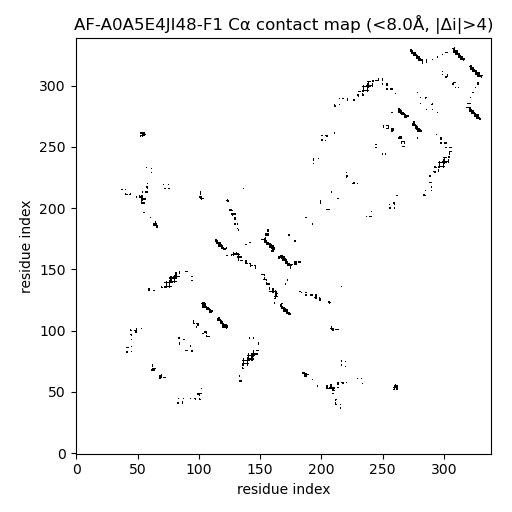? 12.643 -8.195 8.268 1.00 80.69 130 LEU A N 1
ATOM 1017 C CA . LEU A 1 130 ? 11.717 -9.261 7.870 1.00 80.69 130 LEU A CA 1
ATOM 1018 C C . LEU A 1 130 ? 12.450 -10.370 7.088 1.00 80.69 130 LEU A C 1
ATOM 1020 O O . LEU A 1 130 ? 11.785 -11.237 6.517 1.00 80.69 130 LEU A O 1
ATOM 1024 N N . GLY A 1 131 ? 13.789 -10.317 6.999 1.00 80.19 131 GLY A N 1
ATOM 1025 C CA . GLY A 1 131 ? 14.622 -11.262 6.243 1.00 80.19 131 GLY A CA 1
ATOM 1026 C C . GLY A 1 131 ? 14.209 -11.436 4.778 1.00 80.19 131 GLY A C 1
ATOM 1027 O O . GLY A 1 131 ? 14.297 -12.541 4.240 1.00 80.19 131 GLY A O 1
ATOM 1028 N N . SER A 1 132 ? 13.618 -10.405 4.160 1.00 81.44 132 SER A N 1
ATOM 1029 C CA . SER A 1 132 ? 12.974 -10.550 2.853 1.00 81.44 132 SER A CA 1
ATOM 1030 C C . SER A 1 132 ? 12.841 -9.248 2.061 1.00 81.44 132 SER A C 1
ATOM 1032 O O . SER A 1 132 ? 12.533 -8.175 2.581 1.00 81.44 132 SER A O 1
ATOM 1034 N N . GLY A 1 133 ? 13.028 -9.365 0.742 1.00 85.19 133 GLY A N 1
ATOM 1035 C CA . GLY A 1 133 ? 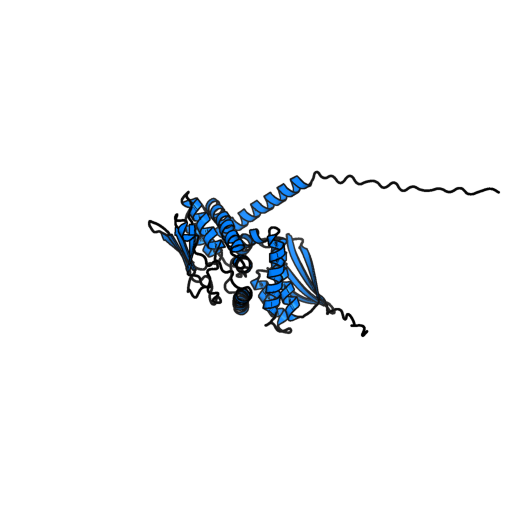12.663 -8.326 -0.219 1.00 85.19 133 GLY A CA 1
ATOM 1036 C C . GLY A 1 133 ? 11.144 -8.177 -0.307 1.00 85.19 133 GLY A C 1
ATOM 1037 O O . GLY A 1 133 ? 10.435 -9.158 -0.529 1.00 85.19 133 GLY A O 1
ATOM 1038 N N . MET A 1 134 ? 10.661 -6.948 -0.133 1.00 88.31 134 MET A N 1
ATOM 1039 C CA . MET A 1 134 ? 9.234 -6.613 -0.052 1.00 88.31 134 MET A CA 1
ATOM 1040 C C . MET A 1 134 ? 8.717 -5.891 -1.303 1.00 88.31 134 MET A C 1
ATOM 1042 O O . MET A 1 134 ? 7.514 -5.934 -1.584 1.00 88.31 134 MET A O 1
ATOM 1046 N N . HIS A 1 135 ? 9.601 -5.228 -2.059 1.00 92.12 135 HIS A N 1
ATOM 1047 C CA . HIS A 1 135 ? 9.233 -4.181 -3.018 1.00 92.12 135 HIS A CA 1
ATOM 1048 C C . HIS A 1 135 ? 8.950 -4.730 -4.430 1.00 92.12 135 HIS A C 1
ATOM 1050 O O . HIS A 1 135 ? 9.535 -4.335 -5.448 1.00 92.12 135 HIS A O 1
ATOM 1056 N N . HIS A 1 136 ? 8.043 -5.706 -4.497 1.00 93.50 136 HIS A N 1
ATOM 1057 C CA . HIS A 1 136 ? 7.671 -6.380 -5.740 1.00 93.50 136 HIS A CA 1
ATOM 1058 C C . HIS A 1 136 ? 6.856 -5.500 -6.695 1.00 93.50 136 HIS A C 1
ATOM 1060 O O . HIS A 1 136 ? 6.945 -5.686 -7.911 1.00 93.50 136 HIS A O 1
ATOM 1066 N N . PHE A 1 137 ? 6.074 -4.548 -6.181 1.00 95.38 137 PHE A N 1
ATOM 1067 C CA . PHE A 1 137 ? 5.277 -3.637 -7.007 1.00 95.38 137 PHE A CA 1
ATOM 1068 C C . PHE A 1 137 ? 6.175 -2.583 -7.682 1.00 95.38 137 PHE A C 1
ATOM 1070 O O . PHE A 1 137 ? 6.012 -2.261 -8.855 1.00 95.38 137 PHE A O 1
ATOM 1077 N N . GLU A 1 138 ? 7.194 -2.125 -6.966 1.00 95.75 138 GLU A N 1
ATOM 1078 C CA . GLU A 1 138 ? 8.219 -1.155 -7.340 1.00 95.75 138 GLU A CA 1
ATOM 1079 C C . GLU A 1 138 ? 9.156 -1.738 -8.396 1.00 95.75 138 GLU A C 1
ATOM 1081 O O . GLU A 1 138 ? 9.370 -1.117 -9.438 1.00 95.75 138 GLU A O 1
ATOM 1086 N N . ALA A 1 139 ? 9.638 -2.968 -8.177 1.00 95.81 139 ALA A N 1
ATOM 1087 C CA . ALA A 1 139 ? 10.361 -3.731 -9.190 1.00 95.81 139 ALA A CA 1
ATOM 1088 C C . ALA A 1 139 ? 9.525 -3.852 -10.478 1.00 95.81 139 ALA A C 1
ATOM 1090 O O . ALA A 1 139 ? 10.038 -3.622 -11.573 1.00 95.81 139 ALA A O 1
ATOM 1091 N N . GLY A 1 140 ? 8.215 -4.094 -10.342 1.00 97.12 140 GLY A N 1
ATOM 1092 C CA . GLY A 1 140 ? 7.255 -4.033 -11.441 1.00 97.12 140 GLY A CA 1
ATOM 1093 C C . GLY A 1 140 ? 7.234 -2.673 -12.152 1.00 97.12 140 GLY A C 1
ATOM 1094 O O . GLY A 1 140 ? 7.377 -2.627 -13.371 1.00 97.12 140 GLY A O 1
ATOM 1095 N N . ILE A 1 141 ? 7.096 -1.558 -11.422 1.00 97.62 141 ILE A N 1
ATOM 1096 C CA . ILE A 1 141 ? 7.090 -0.194 -11.996 1.00 97.62 141 ILE A CA 1
ATOM 1097 C C . ILE A 1 141 ? 8.359 0.067 -12.808 1.00 97.62 141 ILE A C 1
ATOM 1099 O O . ILE A 1 141 ? 8.271 0.529 -13.948 1.00 97.62 141 ILE A O 1
ATOM 1103 N N . ILE A 1 142 ? 9.528 -0.245 -12.244 1.00 97.75 142 ILE A N 1
ATOM 1104 C CA . ILE A 1 142 ? 10.819 -0.070 -12.917 1.00 97.75 142 ILE A CA 1
ATOM 1105 C C . ILE A 1 142 ? 10.857 -0.934 -14.187 1.00 97.75 142 ILE A C 1
ATOM 1107 O O . ILE A 1 142 ? 11.172 -0.419 -15.259 1.00 97.75 142 ILE A O 1
ATOM 1111 N N . ALA A 1 143 ? 10.449 -2.206 -14.103 1.00 97.56 143 ALA A N 1
ATOM 1112 C CA . ALA A 1 143 ? 10.418 -3.133 -15.234 1.00 97.56 143 ALA A CA 1
ATOM 1113 C C . ALA A 1 143 ? 9.509 -2.647 -16.371 1.00 97.56 143 ALA A C 1
ATOM 1115 O O . ALA A 1 143 ? 9.931 -2.612 -17.527 1.00 97.56 143 ALA A O 1
ATOM 1116 N N . GLY A 1 144 ? 8.283 -2.219 -16.058 1.00 97.69 144 GLY A N 1
ATOM 1117 C CA . GLY A 1 144 ? 7.323 -1.726 -17.048 1.00 97.69 144 GLY A CA 1
ATOM 1118 C C . GLY A 1 144 ? 7.763 -0.420 -17.705 1.00 97.69 144 GLY A C 1
ATOM 1119 O O . GLY A 1 144 ? 7.671 -0.275 -18.924 1.00 97.69 144 GLY A O 1
ATOM 1120 N N . TYR A 1 145 ? 8.302 0.513 -16.915 1.00 97.94 145 TYR A N 1
ATOM 1121 C CA . TYR A 1 145 ? 8.805 1.791 -17.421 1.00 97.94 145 TYR A CA 1
ATOM 1122 C C . TYR A 1 145 ? 10.036 1.594 -18.313 1.00 97.94 145 TYR A C 1
ATOM 1124 O O . TYR A 1 145 ? 10.095 2.123 -19.423 1.00 97.94 145 TYR A O 1
ATOM 1132 N N . MET A 1 146 ? 11.010 0.797 -17.860 1.00 96.75 146 MET A N 1
ATOM 1133 C CA . MET A 1 146 ? 12.223 0.515 -18.627 1.00 96.75 146 MET A CA 1
ATOM 1134 C C . MET A 1 146 ? 11.944 -0.344 -19.861 1.00 96.75 146 MET A C 1
ATOM 1136 O O . MET A 1 146 ? 12.566 -0.106 -20.893 1.00 96.75 146 MET A O 1
ATOM 1140 N N . SER A 1 147 ? 10.983 -1.272 -19.810 1.00 96.94 147 SER A N 1
ATOM 1141 C CA . SER A 1 147 ? 10.572 -2.043 -20.993 1.00 96.94 147 SER A CA 1
ATOM 1142 C C . SER A 1 147 ? 9.948 -1.145 -22.065 1.00 96.94 147 SER A C 1
ATOM 1144 O O . SER A 1 147 ? 10.276 -1.260 -23.247 1.00 96.94 147 SER A O 1
ATOM 1146 N N . ALA A 1 148 ? 9.093 -0.200 -21.659 1.00 96.69 148 ALA A N 1
ATOM 1147 C CA . ALA A 1 148 ? 8.482 0.769 -22.568 1.00 96.69 148 ALA A CA 1
ATOM 1148 C C . ALA A 1 148 ? 9.509 1.762 -23.154 1.00 96.69 148 ALA A C 1
ATOM 1150 O O . ALA A 1 148 ? 9.445 2.079 -24.343 1.00 96.69 148 ALA A O 1
ATOM 1151 N N . HIS A 1 149 ? 10.491 2.196 -22.354 1.00 95.38 149 HIS A N 1
ATOM 1152 C CA . HIS A 1 149 ? 11.602 3.046 -22.798 1.00 95.38 149 HIS A CA 1
ATOM 1153 C C . HIS A 1 149 ? 12.550 2.320 -23.768 1.00 95.38 149 HIS A C 1
ATOM 1155 O O . HIS A 1 149 ? 12.847 2.830 -24.847 1.00 95.38 149 HIS A O 1
ATOM 1161 N N . ALA A 1 150 ? 12.985 1.105 -23.423 1.00 94.25 150 ALA A N 1
ATOM 1162 C CA . ALA A 1 150 ? 13.939 0.321 -24.208 1.00 94.25 150 ALA A CA 1
ATOM 1163 C C . ALA A 1 150 ? 13.310 -0.441 -25.393 1.00 94.25 150 ALA A C 1
ATOM 1165 O O . ALA A 1 150 ? 14.040 -1.049 -26.174 1.00 94.25 150 ALA A O 1
ATOM 1166 N N . LYS A 1 151 ? 11.973 -0.440 -25.521 1.00 95.06 151 LYS A N 1
ATOM 1167 C CA . LYS A 1 151 ? 11.193 -1.167 -26.548 1.00 95.06 151 LYS A CA 1
ATOM 1168 C C . LYS A 1 151 ? 11.483 -2.680 -26.607 1.00 95.06 151 LYS A C 1
ATOM 1170 O O . LYS A 1 151 ? 11.318 -3.310 -27.648 1.00 95.06 151 LYS A O 1
ATOM 1175 N N . ARG A 1 152 ? 11.902 -3.263 -25.481 1.00 95.12 152 ARG A N 1
ATOM 1176 C CA . ARG A 1 152 ? 12.197 -4.694 -25.281 1.00 95.12 152 ARG A CA 1
ATOM 1177 C C . ARG A 1 152 ? 11.830 -5.095 -23.855 1.00 95.12 152 ARG A C 1
ATOM 1179 O O . ARG A 1 152 ? 11.686 -4.218 -23.009 1.00 95.12 152 ARG A O 1
ATOM 1186 N N . ALA A 1 153 ? 11.721 -6.389 -23.566 1.00 94.69 153 ALA A N 1
ATOM 1187 C CA . ALA A 1 153 ? 11.549 -6.847 -22.188 1.00 94.69 153 ALA A CA 1
ATOM 1188 C C . ALA A 1 153 ? 12.750 -6.431 -21.316 1.00 94.69 153 ALA A C 1
ATOM 1190 O O . ALA A 1 153 ? 13.905 -6.635 -21.698 1.00 94.69 153 ALA A O 1
ATOM 1191 N N . ILE A 1 154 ? 12.464 -5.845 -20.153 1.00 96.12 154 ILE A N 1
ATOM 1192 C CA . ILE A 1 154 ? 13.414 -5.574 -19.073 1.00 96.12 154 ILE A CA 1
ATOM 1193 C C . ILE A 1 154 ? 12.821 -6.162 -17.793 1.00 96.12 154 ILE A C 1
ATOM 1195 O O . ILE A 1 154 ? 11.748 -5.754 -17.347 1.00 96.12 154 ILE A O 1
ATOM 1199 N N . TYR A 1 155 ? 13.534 -7.113 -17.204 1.00 95.25 155 TYR A N 1
ATOM 1200 C CA . TYR A 1 155 ? 13.199 -7.746 -15.935 1.00 95.25 155 TYR A CA 1
ATOM 1201 C C . TYR A 1 155 ? 13.912 -7.018 -14.797 1.00 95.25 155 TYR A C 1
ATOM 1203 O O . TYR A 1 155 ? 15.031 -6.532 -14.976 1.00 95.25 155 TYR A O 1
ATOM 1211 N N . VAL A 1 156 ? 13.275 -6.937 -13.626 1.00 95.44 156 VAL A N 1
ATOM 1212 C CA . VAL A 1 156 ? 13.832 -6.247 -12.456 1.00 95.44 156 VAL A CA 1
ATOM 1213 C C . VAL A 1 156 ? 13.748 -7.129 -11.220 1.00 95.44 156 VAL A C 1
ATOM 1215 O O . VAL A 1 156 ? 12.685 -7.656 -10.899 1.00 95.44 156 VAL A O 1
ATOM 1218 N N . LYS A 1 157 ? 14.865 -7.244 -10.498 1.00 92.81 157 LYS A N 1
ATOM 1219 C CA . LYS A 1 157 ? 14.947 -7.916 -9.196 1.00 92.81 157 LYS A CA 1
ATOM 1220 C C . LYS A 1 157 ? 15.382 -6.925 -8.115 1.00 92.81 157 LYS A C 1
ATOM 1222 O O . LYS A 1 157 ? 16.337 -6.183 -8.329 1.00 92.81 157 LYS A O 1
ATOM 1227 N N . GLU A 1 158 ? 14.737 -6.957 -6.947 1.00 92.81 158 GLU A N 1
ATOM 1228 C CA . GLU A 1 158 ? 15.281 -6.343 -5.727 1.00 92.81 158 GLU A CA 1
ATOM 1229 C C . GLU A 1 158 ? 16.488 -7.169 -5.234 1.00 92.81 158 GLU A C 1
ATOM 1231 O O . GLU A 1 158 ? 16.364 -8.364 -4.959 1.00 92.81 158 GLU A O 1
ATOM 1236 N N . SER A 1 159 ? 17.674 -6.556 -5.196 1.00 93.06 159 SER A N 1
ATOM 1237 C CA . SER A 1 159 ? 18.943 -7.178 -4.783 1.00 93.06 159 SER A CA 1
ATOM 1238 C C . SER A 1 159 ? 19.338 -6.866 -3.340 1.00 93.06 159 SER A C 1
ATOM 1240 O O . SER A 1 159 ? 20.191 -7.562 -2.793 1.00 93.06 159 SER A O 1
ATOM 1242 N N . LYS A 1 160 ? 18.755 -5.814 -2.755 1.00 93.38 160 LYS A N 1
ATOM 1243 C CA . LYS A 1 160 ? 18.967 -5.331 -1.382 1.00 93.38 160 LYS A CA 1
ATOM 1244 C C . LYS A 1 160 ? 17.684 -4.671 -0.893 1.00 93.38 160 LYS A C 1
ATOM 1246 O O . LYS A 1 160 ? 17.076 -3.944 -1.680 1.00 93.38 160 LYS A O 1
ATOM 1251 N N . CYS A 1 161 ? 17.299 -4.870 0.366 1.00 91.19 161 CYS A N 1
ATOM 1252 C CA . CYS A 1 161 ? 16.052 -4.338 0.919 1.00 91.19 161 CYS A CA 1
ATOM 1253 C C . CYS A 1 161 ? 16.228 -3.809 2.349 1.00 91.19 161 CYS A C 1
ATOM 1255 O O . CYS A 1 161 ? 16.881 -4.441 3.171 1.00 91.19 161 CYS A O 1
ATOM 1257 N N . VAL A 1 162 ? 15.549 -2.710 2.702 1.00 88.50 162 VAL A N 1
ATOM 1258 C CA . VAL A 1 162 ? 15.487 -2.235 4.106 1.00 88.50 162 VAL A CA 1
ATOM 1259 C C . VAL A 1 162 ? 14.662 -3.135 5.041 1.00 88.50 162 VAL A C 1
ATOM 1261 O O . VAL A 1 162 ? 14.593 -2.864 6.236 1.00 88.50 162 VAL A O 1
ATOM 1264 N N . TYR A 1 163 ? 14.036 -4.179 4.493 1.00 85.69 163 TYR A N 1
ATOM 1265 C CA . TYR A 1 163 ? 13.355 -5.265 5.207 1.00 85.69 163 TYR A CA 1
ATOM 1266 C C . TYR A 1 163 ? 14.181 -6.568 5.240 1.00 85.69 163 TYR A C 1
ATOM 1268 O O . TYR A 1 163 ? 13.670 -7.610 5.637 1.00 85.69 163 TYR A O 1
ATOM 1276 N N . ASP A 1 164 ? 15.445 -6.495 4.821 1.00 86.88 164 ASP A N 1
ATOM 1277 C CA . ASP A 1 164 ? 16.428 -7.586 4.786 1.00 86.88 164 ASP A CA 1
ATOM 1278 C C . ASP A 1 164 ? 17.779 -7.049 5.314 1.00 86.88 164 ASP A C 1
ATOM 1280 O O . ASP A 1 164 ? 18.810 -7.070 4.643 1.00 86.88 164 ASP A O 1
ATOM 1284 N N . GLY A 1 165 ? 17.729 -6.381 6.475 1.00 86.19 165 GLY A N 1
ATOM 1285 C CA . GLY A 1 165 ? 18.857 -5.716 7.154 1.00 86.19 165 GLY A CA 1
ATOM 1286 C C . GLY A 1 165 ? 19.563 -4.534 6.445 1.00 86.19 165 GLY A C 1
ATOM 1287 O O . GLY A 1 165 ? 20.340 -3.816 7.084 1.00 86.19 165 GLY A O 1
ATOM 1288 N N . ASP A 1 166 ? 19.340 -4.293 5.150 1.00 90.12 166 ASP A N 1
ATOM 1289 C CA . ASP A 1 166 ? 20.114 -3.331 4.351 1.00 90.12 166 ASP A CA 1
ATOM 1290 C C . ASP A 1 166 ? 19.762 -1.851 4.625 1.00 90.12 166 ASP A C 1
ATOM 1292 O O . ASP A 1 166 ? 18.691 -1.491 5.111 1.00 90.12 166 ASP A O 1
ATOM 1296 N N . ARG A 1 167 ? 20.670 -0.928 4.270 1.00 89.81 167 ARG A N 1
ATOM 1297 C CA . ARG A 1 167 ? 20.488 0.527 4.529 1.00 89.81 167 ARG A CA 1
ATOM 1298 C C . ARG A 1 167 ? 19.762 1.289 3.410 1.00 89.81 167 ARG A C 1
ATOM 1300 O O . ARG A 1 167 ? 19.596 2.509 3.497 1.00 89.81 167 ARG A O 1
ATOM 1307 N N . PHE A 1 168 ? 19.397 0.597 2.338 1.00 92.62 168 PHE A N 1
ATOM 1308 C CA . PHE A 1 168 ? 18.753 1.124 1.135 1.00 92.62 168 PHE A CA 1
ATOM 1309 C C . PHE A 1 168 ? 18.089 -0.025 0.368 1.00 92.62 168 PHE A C 1
ATOM 1311 O O . PHE A 1 168 ? 18.486 -1.176 0.531 1.00 92.62 168 PHE A O 1
ATOM 1318 N N . CYS A 1 169 ? 17.122 0.284 -0.496 1.00 93.62 169 CYS A N 1
ATOM 1319 C CA . CYS A 1 169 ? 16.610 -0.702 -1.450 1.00 93.62 169 CYS A CA 1
ATOM 1320 C C . CYS A 1 169 ? 17.392 -0.587 -2.764 1.00 93.62 169 CYS A C 1
ATOM 1322 O O . CYS A 1 169 ? 17.718 0.527 -3.188 1.00 93.62 169 CYS A O 1
ATOM 1324 N N . GLN A 1 170 ? 17.694 -1.704 -3.420 1.00 95.75 170 GLN A N 1
ATOM 1325 C CA . GLN A 1 170 ? 18.382 -1.717 -4.711 1.00 95.75 170 GLN A CA 1
ATOM 1326 C C . GLN A 1 170 ? 17.681 -2.653 -5.686 1.00 95.75 170 GLN A C 1
ATOM 1328 O O . GLN A 1 170 ? 17.330 -3.775 -5.335 1.00 95.75 170 GLN A O 1
ATOM 1333 N N . PHE A 1 171 ? 17.527 -2.195 -6.923 1.00 96.44 171 PHE A N 1
ATOM 1334 C CA . PHE A 1 171 ? 16.872 -2.918 -8.001 1.00 96.44 171 PHE A CA 1
ATOM 1335 C C . PHE A 1 171 ? 17.830 -3.058 -9.185 1.00 96.44 171 PHE A C 1
ATOM 1337 O O . PHE A 1 171 ? 18.354 -2.060 -9.683 1.00 96.44 171 PHE A O 1
ATOM 1344 N N . ILE A 1 172 ? 18.046 -4.290 -9.645 1.00 96.25 172 ILE A N 1
ATOM 1345 C CA . ILE A 1 172 ? 18.855 -4.601 -10.829 1.00 96.25 172 ILE A CA 1
ATOM 1346 C C . ILE A 1 172 ? 17.904 -4.855 -11.997 1.00 96.25 172 ILE A C 1
ATOM 1348 O O . ILE A 1 172 ? 17.091 -5.777 -11.944 1.00 96.25 172 ILE A O 1
ATOM 1352 N N . ALA A 1 173 ? 18.019 -4.038 -13.042 1.00 96.25 173 ALA A N 1
ATOM 1353 C CA . ALA A 1 173 ? 17.227 -4.094 -14.265 1.00 96.25 173 ALA A CA 1
ATOM 1354 C C . ALA A 1 173 ? 18.055 -4.668 -15.427 1.00 96.25 173 ALA A C 1
ATOM 1356 O O . ALA A 1 173 ? 19.104 -4.120 -15.753 1.00 96.25 173 ALA A O 1
ATOM 1357 N N . SER A 1 174 ? 17.607 -5.739 -16.086 1.00 95.12 174 SER A N 1
ATOM 1358 C CA . SER A 1 174 ? 18.330 -6.359 -17.212 1.00 95.12 174 SER A CA 1
ATOM 1359 C C . SER A 1 174 ? 17.368 -7.004 -18.221 1.00 95.12 174 SER A C 1
ATOM 1361 O O . SER A 1 174 ? 16.288 -7.444 -17.830 1.00 95.12 174 SER A O 1
ATOM 1363 N N . PRO A 1 175 ? 17.726 -7.122 -19.516 1.00 91.38 175 PRO A N 1
ATOM 1364 C CA . PRO A 1 175 ? 16.978 -7.955 -20.464 1.00 91.38 175 PRO A CA 1
ATOM 1365 C C . PRO A 1 175 ? 17.029 -9.468 -20.157 1.00 91.38 175 PRO A C 1
ATOM 1367 O O . PRO A 1 175 ? 16.307 -10.228 -20.795 1.00 91.38 175 PRO A O 1
ATOM 1370 N N . LYS A 1 176 ? 17.864 -9.929 -19.212 1.00 84.62 176 LYS A N 1
ATOM 1371 C CA . LYS A 1 176 ? 17.944 -11.342 -18.801 1.00 84.62 176 LYS A CA 1
ATOM 1372 C C . LYS A 1 176 ? 16.819 -11.734 -17.834 1.00 84.62 176 LYS A C 1
ATOM 1374 O O . LYS A 1 176 ? 16.755 -11.232 -16.714 1.00 84.62 176 LYS A O 1
ATOM 1379 N N . GLU A 1 177 ? 16.007 -12.715 -18.230 1.00 72.19 177 GLU A N 1
ATOM 1380 C CA . GLU A 1 177 ? 14.939 -13.307 -17.401 1.00 72.19 177 GLU A CA 1
ATOM 1381 C C . GLU A 1 177 ? 15.471 -14.127 -16.208 1.00 72.19 177 GLU A C 1
ATOM 1383 O O . GLU A 1 177 ? 14.761 -14.358 -15.235 1.00 72.19 177 GLU A O 1
ATOM 1388 N N . GLU A 1 178 ? 16.757 -14.491 -16.219 1.00 62.41 178 GLU A N 1
ATOM 1389 C CA . GLU A 1 178 ? 17.455 -15.178 -15.117 1.00 62.41 178 GLU A CA 1
ATOM 1390 C C . GLU A 1 178 ? 17.332 -14.438 -13.766 1.00 62.41 178 GLU A C 1
ATOM 1392 O O . GLU A 1 178 ? 17.378 -15.063 -12.707 1.00 62.41 178 GLU A O 1
ATOM 1397 N N . LEU A 1 179 ? 17.115 -13.114 -13.777 1.00 58.25 179 LEU A N 1
ATOM 1398 C CA . LEU A 1 179 ? 16.868 -12.327 -12.563 1.00 58.25 179 LEU A CA 1
ATOM 1399 C C . LEU A 1 179 ? 15.476 -12.574 -11.945 1.00 58.25 179 LEU A C 1
ATOM 1401 O O . LEU A 1 179 ? 15.291 -12.351 -10.749 1.00 58.25 179 LEU A O 1
ATOM 1405 N N . SER A 1 180 ? 14.495 -13.033 -12.727 1.00 51.84 180 SER A N 1
ATOM 1406 C CA . SER A 1 180 ? 13.091 -13.163 -12.310 1.00 51.84 180 SER A CA 1
ATOM 1407 C C . SER A 1 180 ? 12.823 -14.329 -11.356 1.00 51.84 180 SER A C 1
ATOM 1409 O O . SER A 1 180 ? 11.893 -14.256 -10.557 1.00 51.84 180 SER A O 1
ATOM 1411 N N . GLY A 1 181 ? 13.632 -15.391 -11.405 1.00 45.09 181 GLY A N 1
ATOM 1412 C CA . GLY A 1 181 ? 13.425 -16.607 -10.604 1.00 45.09 181 GLY A CA 1
ATOM 1413 C C . GLY A 1 181 ? 13.915 -16.534 -9.151 1.00 45.09 181 GLY A C 1
ATOM 1414 O O . GLY A 1 181 ? 13.792 -17.511 -8.421 1.00 45.09 181 GLY A O 1
ATOM 1415 N N . GLY A 1 182 ? 14.512 -15.410 -8.736 1.00 45.94 182 GLY A N 1
ATOM 1416 C CA . GLY A 1 182 ? 15.345 -15.324 -7.530 1.00 45.94 182 GLY A CA 1
ATOM 1417 C C . GLY A 1 182 ? 14.757 -14.580 -6.328 1.00 45.94 182 GLY A C 1
ATOM 1418 O O . GLY A 1 182 ? 15.537 -14.146 -5.480 1.00 45.94 182 GLY A O 1
ATOM 1419 N N . ALA A 1 183 ? 13.442 -14.369 -6.258 1.00 49.81 183 ALA A N 1
ATOM 1420 C CA . ALA A 1 183 ? 12.780 -13.928 -5.027 1.00 49.81 183 ALA A CA 1
ATOM 1421 C C . ALA A 1 183 ? 12.445 -15.154 -4.163 1.00 49.81 183 ALA A C 1
ATOM 1423 O O . ALA A 1 183 ? 11.875 -16.114 -4.679 1.00 49.81 183 ALA A O 1
ATOM 1424 N N . GLY A 1 184 ? 12.787 -15.136 -2.869 1.00 52.72 184 GLY A N 1
ATOM 1425 C CA . GLY A 1 184 ? 12.540 -16.270 -1.969 1.00 52.72 184 GLY A CA 1
ATOM 1426 C C . GLY A 1 184 ? 11.061 -16.663 -1.967 1.00 52.72 184 GLY A C 1
ATOM 1427 O O . GLY A 1 184 ? 10.208 -15.821 -1.691 1.00 52.72 184 GLY A O 1
ATOM 1428 N N . ASN A 1 185 ? 10.745 -17.913 -2.324 1.00 56.41 185 ASN A N 1
ATOM 1429 C CA . ASN A 1 185 ? 9.362 -18.354 -2.561 1.00 56.41 185 ASN A CA 1
ATOM 1430 C C . ASN A 1 185 ? 8.503 -18.432 -1.287 1.00 56.41 185 ASN A C 1
ATOM 1432 O O . ASN A 1 185 ? 7.274 -18.397 -1.389 1.00 56.41 185 ASN A O 1
ATOM 1436 N N . GLU A 1 186 ? 9.124 -18.478 -0.107 1.00 70.06 186 GLU A N 1
ATOM 1437 C CA . GLU A 1 186 ? 8.430 -18.368 1.177 1.00 70.06 186 GLU A CA 1
ATOM 1438 C C . GLU A 1 186 ? 7.649 -17.054 1.275 1.00 70.06 186 GLU A C 1
ATOM 1440 O O . GLU A 1 186 ? 8.100 -15.998 0.830 1.00 70.06 186 GLU A O 1
ATOM 1445 N N . ALA A 1 187 ? 6.430 -17.139 1.803 1.00 81.38 187 ALA A N 1
ATOM 1446 C CA . ALA A 1 187 ? 5.658 -15.964 2.175 1.00 81.38 187 ALA A CA 1
ATOM 1447 C C . ALA A 1 187 ? 6.252 -15.353 3.447 1.00 81.38 187 ALA A C 1
ATOM 1449 O O . ALA A 1 187 ? 6.717 -16.088 4.315 1.00 81.38 187 ALA A O 1
ATOM 1450 N N . VAL A 1 188 ? 6.183 -14.029 3.577 1.00 84.94 188 VAL A N 1
ATOM 1451 C CA . VAL A 1 188 ? 6.522 -13.376 4.847 1.00 84.94 188 VAL A CA 1
ATOM 1452 C C . VAL A 1 188 ? 5.419 -13.703 5.851 1.00 84.94 188 VAL A C 1
ATOM 1454 O O . VAL A 1 188 ? 4.235 -13.595 5.511 1.00 84.94 188 VAL A O 1
ATOM 1457 N N . ASP A 1 189 ? 5.789 -14.121 7.063 1.00 89.94 189 ASP A N 1
ATOM 1458 C CA . ASP A 1 189 ? 4.800 -14.468 8.081 1.00 89.94 189 ASP A CA 1
ATOM 1459 C C . ASP A 1 189 ? 3.944 -13.251 8.465 1.00 89.94 189 ASP A C 1
ATOM 1461 O O . ASP A 1 189 ? 4.403 -12.102 8.508 1.00 89.94 189 ASP A O 1
ATOM 1465 N N . PHE A 1 190 ? 2.666 -13.502 8.745 1.00 90.56 190 PHE A N 1
ATOM 1466 C CA . PHE A 1 190 ? 1.723 -12.439 9.063 1.00 90.56 190 PHE A CA 1
ATOM 1467 C C . PHE A 1 190 ? 2.080 -11.710 10.366 1.00 90.56 190 PHE A C 1
ATOM 1469 O O . PHE A 1 190 ? 1.900 -10.495 10.440 1.00 90.56 190 PHE A O 1
ATOM 1476 N N . GLU A 1 191 ? 2.629 -12.398 11.370 1.00 90.75 191 GLU A N 1
ATOM 1477 C CA . GLU A 1 191 ? 3.071 -11.771 12.618 1.00 90.75 191 GLU A CA 1
ATOM 1478 C C . GLU A 1 191 ? 4.314 -10.895 12.400 1.00 90.75 191 GLU A C 1
ATOM 1480 O O . GLU A 1 191 ? 4.448 -9.858 13.047 1.00 90.75 191 GLU A O 1
ATOM 1485 N N . ASP A 1 192 ? 5.208 -11.247 11.471 1.00 89.50 192 ASP A N 1
ATOM 1486 C CA . ASP A 1 192 ? 6.356 -10.406 11.105 1.00 89.50 192 ASP A CA 1
ATOM 1487 C C . ASP A 1 192 ? 5.917 -9.145 10.349 1.00 89.50 192 ASP A C 1
ATOM 1489 O O . ASP A 1 192 ? 6.314 -8.028 10.701 1.00 89.50 192 ASP A O 1
ATOM 1493 N N . LEU A 1 193 ? 4.974 -9.275 9.414 1.00 88.56 193 LEU A N 1
ATOM 1494 C CA . LEU A 1 193 ? 4.324 -8.121 8.786 1.00 88.56 193 LEU A CA 1
ATOM 1495 C C . LEU A 1 193 ? 3.611 -7.236 9.828 1.00 88.56 193 LEU A C 1
ATOM 1497 O O . LEU A 1 193 ? 3.750 -6.009 9.798 1.00 88.56 193 LEU A O 1
ATOM 1501 N N . VAL A 1 194 ? 2.912 -7.830 10.804 1.00 90.94 194 VAL A N 1
ATOM 1502 C CA . VAL A 1 194 ? 2.314 -7.110 11.944 1.00 90.94 194 VAL A CA 1
ATOM 1503 C C . VAL A 1 194 ? 3.385 -6.390 12.772 1.00 90.94 194 VAL A C 1
ATOM 1505 O O . VAL A 1 194 ? 3.173 -5.222 13.105 1.00 90.94 194 VAL A O 1
ATOM 1508 N N . LYS A 1 195 ? 4.538 -7.009 13.075 1.00 88.44 195 LYS A N 1
ATOM 1509 C CA . LYS A 1 195 ? 5.669 -6.355 13.772 1.00 88.44 195 LYS A CA 1
ATOM 1510 C C . LYS A 1 195 ? 6.164 -5.134 12.988 1.00 88.44 195 LYS A C 1
ATOM 1512 O O . LYS A 1 195 ? 6.314 -4.064 13.581 1.00 88.44 195 LYS A O 1
ATOM 1517 N N . GLY A 1 196 ? 6.327 -5.251 11.668 1.00 85.19 196 GLY A N 1
ATOM 1518 C CA . GLY A 1 196 ? 6.713 -4.144 10.786 1.00 85.19 196 GLY A CA 1
ATOM 1519 C C . GLY A 1 196 ? 5.728 -2.969 10.813 1.00 85.19 196 GLY A C 1
ATOM 1520 O O . GLY A 1 196 ? 6.127 -1.821 11.031 1.00 85.19 196 GLY A O 1
ATOM 1521 N N . VAL A 1 197 ? 4.425 -3.242 10.681 1.00 88.44 197 VAL A N 1
ATOM 1522 C CA . VAL A 1 197 ? 3.380 -2.204 10.776 1.00 88.44 197 VAL A CA 1
ATOM 1523 C C . VAL A 1 197 ? 3.313 -1.600 12.183 1.00 88.44 197 VAL A C 1
ATOM 1525 O O . VAL A 1 197 ? 3.171 -0.384 12.327 1.00 88.44 197 VAL A O 1
ATOM 1528 N N . ARG A 1 198 ? 3.457 -2.423 13.230 1.00 87.75 198 ARG A N 1
ATOM 1529 C CA . ARG A 1 198 ? 3.467 -2.004 14.642 1.00 87.75 198 ARG A CA 1
ATOM 1530 C C . ARG A 1 198 ? 4.650 -1.075 14.938 1.00 87.75 198 ARG A C 1
ATOM 1532 O O . ARG A 1 198 ? 4.459 -0.077 15.631 1.00 87.75 198 ARG A O 1
ATOM 1539 N N . ALA A 1 199 ? 5.831 -1.332 14.372 1.00 83.00 199 ALA A N 1
ATOM 1540 C CA . ALA A 1 199 ? 6.995 -0.448 14.474 1.00 83.00 199 ALA A CA 1
ATOM 1541 C C . ALA A 1 199 ? 6.744 0.916 13.800 1.00 83.00 199 ALA A C 1
ATOM 1543 O O . ALA A 1 199 ? 6.890 1.958 14.446 1.00 83.00 199 ALA A O 1
ATOM 1544 N N . GLY A 1 200 ? 6.273 0.924 12.547 1.00 80.88 200 GLY A N 1
ATOM 1545 C CA . GLY A 1 200 ? 5.955 2.158 11.812 1.00 80.88 200 GLY A CA 1
ATOM 1546 C C . GLY A 1 200 ? 4.841 2.993 12.461 1.00 80.88 200 GLY A C 1
ATOM 1547 O O . GLY A 1 200 ? 4.935 4.223 12.534 1.00 80.88 200 GLY A O 1
ATOM 1548 N N . PHE A 1 201 ? 3.820 2.331 13.014 1.00 83.31 201 PHE A N 1
ATOM 1549 C CA . PHE A 1 201 ? 2.771 2.957 13.821 1.00 83.31 201 PHE A CA 1
ATOM 1550 C C . PHE A 1 201 ? 3.329 3.562 15.118 1.00 83.31 201 PHE A C 1
ATOM 1552 O O . PHE A 1 201 ? 3.029 4.717 15.440 1.00 83.31 201 PHE A O 1
ATOM 1559 N N . SER A 1 202 ? 4.169 2.830 15.857 1.00 81.38 202 SER A N 1
ATOM 1560 C CA . SER A 1 202 ? 4.822 3.326 17.076 1.00 81.38 202 SER A CA 1
ATOM 1561 C C . SER A 1 202 ? 5.665 4.572 16.798 1.00 81.38 202 SER A C 1
ATOM 1563 O O . SER A 1 202 ? 5.454 5.589 17.463 1.00 81.38 202 SER A O 1
ATOM 1565 N N . ALA A 1 203 ? 6.476 4.554 15.735 1.00 75.94 203 ALA A N 1
ATOM 1566 C CA . ALA A 1 203 ? 7.306 5.668 15.261 1.00 75.94 203 ALA A CA 1
ATOM 1567 C C . ALA A 1 203 ? 6.527 6.877 14.684 1.00 75.94 203 ALA A C 1
ATOM 1569 O O . ALA A 1 203 ? 7.124 7.799 14.132 1.00 75.94 203 ALA A O 1
ATOM 1570 N N . GLY A 1 204 ? 5.192 6.899 14.784 1.00 70.19 204 GLY A N 1
ATOM 1571 C CA . GLY A 1 204 ? 4.373 8.050 14.386 1.00 70.19 204 GLY A CA 1
ATOM 1572 C C . GLY A 1 204 ? 4.084 8.154 12.886 1.00 70.19 204 GLY A C 1
ATOM 1573 O O . GLY A 1 204 ? 3.612 9.196 12.441 1.00 70.19 204 GLY A O 1
ATOM 1574 N N . GLY A 1 205 ? 4.335 7.094 12.109 1.00 64.31 205 GLY A N 1
ATOM 1575 C CA . GLY A 1 205 ? 4.041 7.040 10.672 1.00 64.31 205 GLY A CA 1
ATOM 1576 C C . GLY A 1 205 ? 5.101 7.666 9.756 1.00 64.31 205 GLY A C 1
ATOM 1577 O O . GLY A 1 205 ? 4.868 7.801 8.555 1.00 64.31 205 GLY A O 1
ATOM 1578 N N . ALA A 1 206 ? 6.277 8.023 10.282 1.00 55.50 206 ALA A N 1
ATOM 1579 C CA . ALA A 1 206 ? 7.359 8.702 9.561 1.00 55.50 206 ALA A CA 1
ATOM 1580 C C . ALA A 1 206 ? 8.138 7.804 8.559 1.00 55.50 206 ALA A C 1
ATOM 1582 O O . ALA A 1 206 ? 9.367 7.776 8.569 1.00 55.50 206 ALA A O 1
ATOM 1583 N N . GLY A 1 207 ? 7.440 7.070 7.680 1.00 63.09 207 GLY A N 1
ATOM 1584 C CA . GLY A 1 207 ? 8.076 6.124 6.743 1.00 63.09 207 GLY A CA 1
ATOM 1585 C C . GLY A 1 207 ? 7.257 5.639 5.536 1.00 63.09 207 GLY A C 1
ATOM 1586 O O . GLY A 1 207 ? 7.808 4.929 4.704 1.00 63.09 207 GLY A O 1
ATOM 1587 N N . GLY A 1 208 ? 5.981 6.007 5.411 1.00 72.00 208 GLY A N 1
ATOM 1588 C CA . GLY A 1 208 ? 5.115 5.553 4.309 1.00 72.00 208 GLY A CA 1
ATOM 1589 C C . GLY A 1 208 ? 5.080 6.430 3.043 1.00 72.00 208 GLY A C 1
ATOM 1590 O O . GLY A 1 208 ? 5.716 7.483 2.991 1.00 72.00 208 GLY A O 1
ATOM 1591 N N . ALA A 1 209 ? 4.280 6.009 2.064 1.00 82.94 209 ALA A N 1
ATOM 1592 C CA . ALA A 1 209 ? 4.134 6.591 0.727 1.00 82.94 209 ALA A CA 1
ATOM 1593 C C . ALA A 1 209 ? 3.078 7.710 0.598 1.00 82.94 209 ALA A C 1
ATOM 1595 O O . ALA A 1 209 ? 2.270 7.961 1.505 1.00 82.94 209 ALA A O 1
ATOM 1596 N N . SER A 1 210 ? 3.043 8.339 -0.585 1.00 87.12 210 SER A N 1
ATOM 1597 C CA . SER A 1 210 ? 2.061 9.356 -0.969 1.00 87.12 210 SER A CA 1
ATOM 1598 C C . SER A 1 210 ? 0.656 8.781 -1.172 1.00 87.12 210 SER A C 1
ATOM 1600 O O . SER A 1 210 ? 0.441 7.591 -1.423 1.00 87.12 210 SER A O 1
ATOM 1602 N N . GLY A 1 211 ? -0.354 9.652 -1.075 1.00 85.88 211 GLY A N 1
ATOM 1603 C CA . GLY A 1 211 ? -1.760 9.253 -1.191 1.00 85.88 211 GLY A CA 1
ATOM 1604 C C . GLY A 1 211 ? -2.160 8.741 -2.572 1.00 85.88 211 GLY A C 1
ATOM 1605 O O . GLY A 1 211 ? -3.064 7.913 -2.682 1.00 85.88 211 GLY A O 1
ATOM 1606 N N . GLN A 1 212 ? -1.481 9.230 -3.604 1.00 88.88 212 GLN A N 1
ATOM 1607 C CA . GLN A 1 212 ? -1.661 8.862 -4.998 1.00 88.88 212 GLN A CA 1
ATOM 1608 C C . GLN A 1 212 ? -1.059 7.484 -5.256 1.00 88.88 212 GLN A C 1
ATOM 1610 O O . GLN A 1 212 ? -1.745 6.613 -5.791 1.00 88.88 212 GLN A O 1
ATOM 1615 N N . TYR A 1 213 ? 0.180 7.279 -4.800 1.00 91.50 213 TYR A N 1
ATOM 1616 C CA . TYR A 1 213 ? 0.883 6.010 -4.914 1.00 91.50 213 TYR A CA 1
ATOM 1617 C C . TYR A 1 213 ? 0.146 4.879 -4.203 1.00 91.50 213 TYR A C 1
ATOM 1619 O O . TYR A 1 213 ? -0.237 3.899 -4.834 1.00 91.50 213 TYR A O 1
ATOM 1627 N N . ASN A 1 214 ? -0.142 5.051 -2.910 1.00 90.56 214 ASN A N 1
ATOM 1628 C CA . ASN A 1 214 ? -0.762 4.004 -2.105 1.00 90.56 214 ASN A CA 1
ATOM 1629 C C . ASN A 1 214 ? -2.141 3.599 -2.655 1.00 90.56 214 ASN A C 1
ATOM 1631 O O . ASN A 1 214 ? -2.483 2.417 -2.673 1.00 90.56 214 ASN A O 1
ATOM 1635 N N . LEU A 1 215 ? -2.915 4.545 -3.205 1.00 91.06 215 LEU A N 1
ATOM 1636 C CA . LEU A 1 215 ? -4.151 4.193 -3.901 1.00 91.06 215 LEU A CA 1
ATOM 1637 C C . LEU A 1 215 ? -3.889 3.413 -5.200 1.00 91.06 215 LEU A C 1
ATOM 1639 O O . LEU A 1 215 ? -4.522 2.378 -5.389 1.00 91.06 215 LEU A O 1
ATOM 1643 N N . LEU A 1 216 ? -2.979 3.879 -6.067 1.00 93.31 216 LEU A N 1
ATOM 1644 C CA . LEU A 1 216 ? -2.618 3.202 -7.324 1.00 93.31 216 LEU A CA 1
ATOM 1645 C C . LEU A 1 2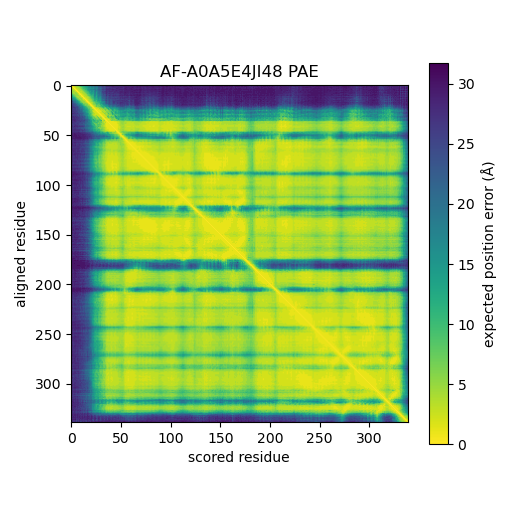16 ? -2.145 1.761 -7.086 1.00 93.31 216 LEU A C 1
ATOM 1647 O O . LEU A 1 216 ? -2.650 0.844 -7.730 1.00 93.31 216 LEU A O 1
ATOM 1651 N N . ALA A 1 217 ? -1.241 1.567 -6.127 1.00 94.19 217 ALA A N 1
ATOM 1652 C CA . ALA A 1 217 ? -0.691 0.271 -5.750 1.00 94.19 217 ALA A CA 1
ATOM 1653 C C . ALA A 1 217 ? -1.718 -0.663 -5.095 1.00 94.19 217 ALA A C 1
ATOM 1655 O O . ALA A 1 217 ? -1.649 -1.879 -5.271 1.00 94.19 217 ALA A O 1
ATOM 1656 N N . THR A 1 218 ? -2.729 -0.109 -4.416 1.00 94.25 218 THR A N 1
ATOM 1657 C CA . THR A 1 218 ? -3.834 -0.896 -3.850 1.00 94.25 218 THR A CA 1
ATOM 1658 C C . THR A 1 218 ? -4.898 -1.271 -4.896 1.00 94.25 218 THR A C 1
ATOM 1660 O O . THR A 1 218 ? -5.622 -2.236 -4.671 1.00 94.25 218 THR A O 1
ATOM 1663 N N . LEU A 1 219 ? -5.020 -0.579 -6.045 1.00 93.12 219 LEU A N 1
ATOM 1664 C CA . LEU A 1 219 ? -6.098 -0.829 -7.030 1.00 93.12 219 LEU A CA 1
ATOM 1665 C C . LEU A 1 219 ? -6.320 -2.314 -7.407 1.00 93.12 219 LEU A C 1
ATOM 1667 O O . LEU A 1 219 ? -7.484 -2.711 -7.423 1.00 93.12 219 LEU A O 1
ATOM 1671 N N . PRO A 1 220 ? -5.290 -3.151 -7.658 1.00 93.00 220 PRO A N 1
ATOM 1672 C CA . PRO A 1 220 ? -5.477 -4.568 -8.005 1.00 93.00 220 PRO A CA 1
ATOM 1673 C C . PRO A 1 220 ? -6.085 -5.397 -6.864 1.00 93.00 220 PRO A C 1
ATOM 1675 O O . PRO A 1 220 ? -6.860 -6.319 -7.101 1.00 93.00 220 PRO A O 1
ATOM 1678 N N . ILE A 1 221 ? -5.776 -5.036 -5.615 1.00 94.19 221 ILE A N 1
ATOM 1679 C CA . ILE A 1 221 ? -6.318 -5.661 -4.399 1.00 94.19 221 ILE A CA 1
ATOM 1680 C C . ILE A 1 221 ? -7.801 -5.291 -4.209 1.00 94.19 221 ILE A C 1
ATOM 1682 O O . ILE A 1 221 ? -8.539 -6.009 -3.542 1.00 94.19 221 ILE A O 1
ATOM 1686 N N . LEU A 1 222 ? -8.271 -4.189 -4.807 1.00 93.50 222 LEU A N 1
ATOM 1687 C CA . LEU A 1 222 ? -9.669 -3.754 -4.710 1.00 93.50 222 LEU A CA 1
ATOM 1688 C C . LEU A 1 222 ? -10.635 -4.552 -5.601 1.00 93.50 222 LEU A C 1
ATOM 1690 O O . LEU A 1 222 ? -11.847 -4.329 -5.497 1.00 93.50 222 LEU A O 1
ATOM 1694 N N . GLU A 1 223 ? -10.139 -5.444 -6.462 1.00 92.12 223 GLU A N 1
ATOM 1695 C CA . GLU A 1 223 ? -10.960 -6.279 -7.343 1.00 92.12 223 GLU A CA 1
ATOM 1696 C C . GLU A 1 223 ? -11.314 -7.635 -6.697 1.00 92.12 223 GLU A C 1
ATOM 1698 O O . GLU A 1 223 ? -10.559 -8.205 -5.911 1.00 92.12 223 GLU A O 1
ATOM 1703 N N . GLU A 1 224 ? -12.497 -8.165 -7.012 1.00 88.62 224 GLU A N 1
ATOM 1704 C CA . GLU A 1 224 ? -12.952 -9.466 -6.501 1.00 88.62 224 GLU A CA 1
ATOM 1705 C C . GLU A 1 224 ? -12.318 -10.619 -7.303 1.00 88.62 224 GLU A C 1
ATOM 1707 O O . GLU A 1 224 ? -12.200 -10.505 -8.525 1.00 88.62 224 GLU A O 1
ATOM 1712 N N . PRO A 1 225 ? -11.966 -11.756 -6.671 1.00 90.38 225 PRO A N 1
ATOM 1713 C CA . PRO A 1 225 ? -12.253 -12.126 -5.278 1.00 90.38 225 PRO A CA 1
ATOM 1714 C C . PRO A 1 225 ? -11.199 -11.663 -4.255 1.00 90.38 225 PRO A C 1
ATOM 1716 O O . PRO A 1 225 ? -11.350 -11.934 -3.067 1.00 90.38 225 PRO A O 1
ATOM 1719 N N . ILE A 1 226 ? -10.123 -10.997 -4.692 1.00 92.62 226 ILE A N 1
ATOM 1720 C CA . ILE A 1 226 ? -8.973 -10.644 -3.839 1.00 92.62 226 ILE A CA 1
ATOM 1721 C C . ILE A 1 226 ? -9.404 -9.697 -2.713 1.00 92.62 226 ILE A C 1
ATOM 1723 O O . ILE A 1 226 ? -9.033 -9.903 -1.558 1.00 92.62 226 ILE A O 1
ATOM 1727 N N . PHE A 1 227 ? -10.246 -8.712 -3.037 1.00 94.44 227 PHE A N 1
ATOM 1728 C CA . PHE A 1 227 ? -10.780 -7.744 -2.081 1.00 94.44 227 PHE A CA 1
ATOM 1729 C C . PHE A 1 227 ? -11.463 -8.395 -0.867 1.00 94.44 227 PHE A C 1
ATOM 1731 O O . PHE A 1 227 ? -11.244 -7.952 0.261 1.00 94.44 227 PHE A O 1
ATOM 1738 N N . THR A 1 228 ? -12.251 -9.455 -1.075 1.00 94.12 228 THR A N 1
ATOM 1739 C CA . THR A 1 228 ? -12.972 -10.143 0.009 1.00 94.12 228 THR A CA 1
ATOM 1740 C C . THR A 1 228 ? -12.029 -10.773 1.042 1.00 94.12 228 THR A C 1
ATOM 1742 O O . THR A 1 228 ? -12.318 -10.726 2.237 1.00 94.12 228 THR A O 1
ATOM 1745 N N . GLU A 1 229 ? -10.889 -11.330 0.625 1.00 93.81 229 GLU A N 1
ATOM 1746 C CA . GLU A 1 229 ? -9.887 -11.865 1.561 1.00 93.81 229 GLU A CA 1
ATOM 1747 C C . GLU A 1 229 ? -9.016 -10.748 2.153 1.00 93.81 229 GLU A C 1
ATOM 1749 O O . GLU A 1 229 ? -8.708 -10.760 3.345 1.00 93.81 229 GLU A O 1
ATOM 1754 N N . ALA A 1 230 ? -8.702 -9.722 1.357 1.00 94.81 230 ALA A N 1
ATOM 1755 C CA . ALA A 1 230 ? -7.990 -8.535 1.813 1.00 94.81 230 ALA A CA 1
ATOM 1756 C C . ALA A 1 230 ? -8.730 -7.782 2.939 1.00 94.81 230 ALA A C 1
ATOM 1758 O O . ALA A 1 230 ? -8.082 -7.381 3.901 1.00 94.81 230 ALA A O 1
ATOM 1759 N N . GLU A 1 231 ? -10.064 -7.624 2.884 1.00 95.62 231 GLU A N 1
ATOM 1760 C CA . GLU A 1 231 ? -10.831 -6.954 3.959 1.00 95.62 231 GLU A CA 1
ATOM 1761 C C . GLU A 1 231 ? -10.788 -7.751 5.282 1.00 95.62 231 GLU A C 1
ATOM 1763 O O . GLU A 1 231 ? -10.792 -7.150 6.357 1.00 95.62 231 GLU A O 1
ATOM 1768 N N . LYS A 1 232 ? -10.661 -9.089 5.230 1.00 95.56 232 LYS A N 1
ATOM 1769 C CA . LYS A 1 232 ? -10.446 -9.930 6.427 1.00 95.56 232 LYS A CA 1
ATOM 1770 C C . LYS A 1 232 ? -9.032 -9.766 6.982 1.00 95.56 232 LYS A C 1
ATOM 1772 O O . LYS A 1 232 ? -8.865 -9.588 8.185 1.00 95.56 232 LYS A O 1
ATOM 1777 N N . LEU A 1 233 ? -8.023 -9.794 6.112 1.00 94.94 233 LEU A N 1
ATOM 1778 C CA . LEU A 1 233 ? -6.616 -9.643 6.496 1.00 94.94 233 LEU A CA 1
ATOM 1779 C C . LEU A 1 233 ? -6.340 -8.262 7.106 1.00 94.94 233 LEU A C 1
ATOM 1781 O O . LEU A 1 233 ? -5.641 -8.165 8.114 1.00 94.94 233 LEU A O 1
ATOM 1785 N N . THR A 1 234 ? -6.936 -7.190 6.569 1.00 95.88 234 THR A N 1
ATOM 1786 C CA . THR A 1 234 ? -6.797 -5.854 7.165 1.00 95.88 234 THR A CA 1
ATOM 1787 C C . THR A 1 234 ? -7.580 -5.702 8.473 1.00 95.88 234 THR A C 1
ATOM 1789 O O . THR A 1 234 ? -7.126 -4.973 9.356 1.00 95.88 234 THR A O 1
ATOM 1792 N N . TYR A 1 235 ? -8.697 -6.416 8.657 1.00 96.94 235 TYR A N 1
ATOM 1793 C CA . TYR A 1 235 ? -9.383 -6.513 9.954 1.00 96.94 235 TYR A CA 1
ATOM 1794 C C . TYR A 1 235 ? -8.525 -7.218 11.014 1.00 96.94 235 TYR A C 1
ATOM 1796 O O . TYR A 1 235 ? -8.398 -6.726 12.139 1.00 96.94 235 TYR A O 1
ATOM 1804 N N . GLU A 1 236 ? -7.910 -8.349 10.665 1.00 96.69 236 GLU A N 1
ATOM 1805 C CA . GLU A 1 236 ? -7.038 -9.092 11.577 1.00 96.69 236 GLU A CA 1
ATOM 1806 C C . GLU A 1 236 ? -5.794 -8.269 11.938 1.00 96.69 236 GLU A C 1
ATOM 1808 O O . GLU A 1 236 ? -5.490 -8.118 13.118 1.00 96.69 236 GLU A O 1
ATOM 1813 N N . LEU A 1 237 ? -5.165 -7.601 10.961 1.00 95.88 237 LEU A N 1
ATOM 1814 C CA . LEU A 1 237 ? -4.074 -6.643 11.192 1.00 95.88 237 LEU A CA 1
ATOM 1815 C C . LEU A 1 237 ? -4.486 -5.564 12.203 1.00 95.88 237 LEU A C 1
ATOM 1817 O O . LEU A 1 237 ? -3.752 -5.282 13.148 1.00 95.88 237 LEU A O 1
ATOM 1821 N N . GLY A 1 238 ? -5.679 -4.984 12.042 1.00 96.62 238 GLY A N 1
ATOM 1822 C CA . GLY A 1 238 ? -6.238 -4.040 13.009 1.00 96.62 238 GLY A CA 1
ATOM 1823 C C . GLY A 1 238 ? -6.350 -4.638 14.413 1.00 96.62 238 GLY A C 1
ATOM 1824 O O . GLY A 1 238 ? -5.950 -4.007 15.390 1.00 96.62 238 GLY A O 1
ATOM 1825 N N . THR A 1 239 ? -6.849 -5.871 14.509 1.00 96.62 239 THR A N 1
ATOM 1826 C CA . THR A 1 239 ? -7.013 -6.600 15.776 1.00 96.62 239 THR A CA 1
ATOM 1827 C C . THR A 1 239 ? -5.667 -6.890 16.444 1.00 96.62 239 THR A C 1
ATOM 1829 O O . THR A 1 239 ? -5.542 -6.687 17.651 1.00 96.62 239 THR A O 1
ATOM 1832 N N . ARG A 1 240 ? -4.626 -7.253 15.684 1.00 95.56 240 ARG A N 1
ATOM 1833 C CA . ARG A 1 240 ? -3.275 -7.464 16.230 1.00 95.56 240 ARG A CA 1
ATOM 1834 C C . ARG A 1 240 ? -2.572 -6.163 16.609 1.00 95.56 240 ARG A C 1
ATOM 1836 O O . ARG A 1 240 ? -1.892 -6.099 17.629 1.00 95.56 240 ARG A O 1
ATOM 1843 N N . LEU A 1 241 ? -2.793 -5.064 15.887 1.00 93.62 241 LEU A N 1
ATOM 1844 C CA . LEU A 1 241 ? -2.304 -3.741 16.309 1.00 93.62 241 LEU A CA 1
ATOM 1845 C C . LEU A 1 241 ? -2.924 -3.268 17.641 1.00 93.62 241 LEU A C 1
ATOM 1847 O O . LEU A 1 241 ? -2.331 -2.431 18.322 1.00 93.62 241 LEU A O 1
ATOM 1851 N N . ALA A 1 242 ? -4.076 -3.816 18.038 1.00 94.69 242 ALA A N 1
ATOM 1852 C CA . ALA A 1 242 ? -4.742 -3.493 19.298 1.00 94.69 242 ALA A CA 1
ATOM 1853 C C . ALA A 1 242 ? -4.218 -4.247 20.534 1.00 94.69 242 ALA A C 1
ATOM 1855 O O . ALA A 1 242 ? -4.513 -3.806 21.643 1.00 94.69 242 ALA A O 1
ATOM 1856 N N . GLU A 1 243 ? -3.452 -5.335 20.379 1.00 91.00 243 GLU A N 1
ATOM 1857 C CA . GLU A 1 243 ? -2.939 -6.147 21.504 1.00 91.00 243 GLU A CA 1
ATOM 1858 C C . GLU A 1 243 ? -2.144 -5.307 22.519 1.00 91.00 243 GLU A C 1
ATOM 1860 O O . GLU A 1 243 ? -2.302 -5.473 23.725 1.00 91.00 243 GLU A O 1
ATOM 1865 N N . ASN A 1 244 ? -1.360 -4.346 22.019 1.00 79.69 244 ASN A N 1
ATOM 1866 C CA . ASN A 1 244 ? -0.494 -3.466 22.810 1.00 79.69 244 ASN A CA 1
ATOM 1867 C C . ASN A 1 244 ? -1.081 -2.043 22.948 1.00 79.69 244 ASN A C 1
ATOM 1869 O O . ASN A 1 244 ? -0.334 -1.065 22.951 1.00 79.69 244 ASN A O 1
ATOM 1873 N N . SER A 1 245 ? -2.411 -1.889 22.957 1.00 89.00 245 SER A N 1
ATOM 1874 C CA . SER A 1 245 ? -3.076 -0.579 23.064 1.00 89.00 245 SER A CA 1
ATOM 1875 C C . SER A 1 245 ? -4.057 -0.510 24.229 1.00 89.00 245 SER A C 1
ATOM 1877 O O . SER A 1 245 ? -5.121 -1.131 24.205 1.00 89.00 245 SER A O 1
ATOM 1879 N N . ASP A 1 246 ? -3.741 0.334 25.209 1.00 91.12 246 ASP A N 1
ATOM 1880 C CA . ASP A 1 246 ? -4.601 0.579 26.363 1.00 91.12 246 ASP A CA 1
ATOM 1881 C C . ASP A 1 246 ? -5.942 1.221 25.997 1.00 91.12 246 ASP A C 1
ATOM 1883 O O . ASP A 1 246 ? -6.073 2.034 25.077 1.00 91.12 246 ASP A O 1
ATOM 1887 N N . ARG A 1 247 ? -6.965 0.900 26.794 1.00 92.38 247 ARG A N 1
ATOM 1888 C CA . ARG A 1 247 ? -8.323 1.444 26.623 1.00 92.38 247 ARG A CA 1
ATOM 1889 C C . ARG A 1 247 ? -8.418 2.942 26.854 1.00 92.38 247 ARG A C 1
ATOM 1891 O O . ARG A 1 247 ? -9.329 3.573 26.321 1.00 92.38 247 ARG A O 1
ATOM 1898 N N . GLU A 1 248 ? -7.506 3.487 27.646 1.00 92.75 248 GLU A N 1
ATOM 1899 C CA . GLU A 1 248 ? -7.450 4.907 27.983 1.00 92.75 248 GLU A CA 1
ATOM 1900 C C . GLU A 1 248 ? -6.790 5.687 26.838 1.00 92.75 248 GLU A C 1
ATOM 1902 O O . GLU A 1 248 ? -7.379 6.637 26.323 1.00 92.75 248 GLU A O 1
ATOM 1907 N N . ALA A 1 249 ? -5.676 5.166 26.308 1.00 93.31 249 ALA A N 1
ATOM 1908 C CA . ALA A 1 249 ? -5.012 5.651 25.096 1.00 93.31 249 ALA A CA 1
ATOM 1909 C C . ALA A 1 249 ? -5.788 5.378 23.786 1.00 93.31 249 ALA A C 1
ATOM 1911 O O . ALA A 1 249 ? -5.368 5.828 22.718 1.00 93.31 249 ALA A O 1
ATOM 1912 N N . PHE A 1 250 ? -6.927 4.666 23.827 1.00 94.62 250 PHE A N 1
ATOM 1913 C CA . PHE A 1 250 ? -7.681 4.255 22.633 1.00 94.62 250 PHE A CA 1
ATOM 1914 C C . PHE A 1 250 ? -7.972 5.407 21.664 1.00 94.62 250 PHE A C 1
ATOM 1916 O O . PHE A 1 250 ? -7.890 5.221 20.449 1.00 94.62 250 PHE A O 1
ATOM 1923 N N . ARG A 1 251 ? -8.330 6.589 22.186 1.00 95.19 251 ARG A N 1
ATOM 1924 C CA . ARG A 1 251 ? -8.623 7.756 21.348 1.00 95.19 251 ARG A CA 1
ATOM 1925 C C . ARG A 1 251 ? -7.405 8.153 20.524 1.00 95.19 251 ARG A C 1
ATOM 1927 O O . ARG A 1 251 ? -7.494 8.245 19.302 1.00 95.19 251 ARG A O 1
ATOM 1934 N N . ASP A 1 252 ? -6.291 8.366 21.203 1.00 93.50 252 ASP A N 1
ATOM 1935 C CA . ASP A 1 252 ? -5.104 8.964 20.612 1.00 93.50 252 ASP A CA 1
ATOM 1936 C C . ASP A 1 252 ? -4.417 7.954 19.690 1.00 93.50 252 ASP A C 1
ATOM 1938 O O . ASP A 1 252 ? -4.001 8.312 18.588 1.00 93.50 252 ASP A O 1
ATOM 1942 N N . ASN A 1 253 ? -4.434 6.666 20.054 1.00 93.88 253 ASN A N 1
ATOM 1943 C CA . ASN A 1 253 ? -3.991 5.581 19.182 1.00 93.88 253 ASN A CA 1
ATOM 1944 C C . ASN A 1 253 ? -4.892 5.424 17.945 1.00 93.88 253 ASN A C 1
ATOM 1946 O O . ASN A 1 253 ? -4.366 5.218 16.854 1.00 93.88 253 ASN A O 1
ATOM 1950 N N . ALA A 1 254 ? -6.216 5.596 18.050 1.00 94.56 254 ALA A N 1
ATOM 1951 C CA . ALA A 1 254 ? -7.107 5.589 16.884 1.00 94.56 254 ALA A CA 1
ATOM 1952 C C . ALA A 1 254 ? -6.902 6.823 15.977 1.00 94.56 254 ALA A C 1
ATOM 1954 O O . ALA A 1 254 ? -6.907 6.696 14.752 1.00 94.56 254 ALA A O 1
ATOM 1955 N N . GLU A 1 255 ? -6.678 8.012 16.544 1.00 92.81 255 GLU A N 1
ATOM 1956 C CA . GLU A 1 255 ? -6.380 9.238 15.784 1.00 92.81 255 GLU A CA 1
ATOM 1957 C C . GLU A 1 255 ? -4.945 9.219 15.193 1.00 92.81 255 GLU A C 1
ATOM 1959 O O . GLU A 1 255 ? -4.687 9.814 14.143 1.00 92.81 255 GLU A O 1
ATOM 1964 N N . LYS A 1 256 ? -4.005 8.478 15.799 1.00 90.69 256 LYS A N 1
ATOM 1965 C CA . LYS A 1 256 ? -2.665 8.165 15.261 1.00 90.69 256 LYS A CA 1
ATOM 1966 C C . LYS A 1 256 ? -2.730 7.132 14.128 1.00 90.69 256 LYS A C 1
ATOM 1968 O O . LYS A 1 256 ? -2.184 7.381 13.056 1.00 90.69 256 LYS A O 1
ATOM 1973 N N . LEU A 1 257 ? -3.446 6.021 14.322 1.00 91.94 257 LEU A N 1
ATOM 1974 C CA . LEU A 1 257 ? -3.610 4.951 13.330 1.00 91.94 257 LEU A CA 1
ATOM 1975 C C . LEU A 1 257 ? -4.380 5.447 12.104 1.00 91.94 257 LEU A C 1
ATOM 1977 O O . LEU A 1 257 ? -3.992 5.162 10.978 1.00 91.94 257 LEU A O 1
ATOM 1981 N N . GLY A 1 258 ? -5.411 6.270 12.308 1.00 92.19 258 GLY A N 1
ATOM 1982 C CA . GLY A 1 258 ? -6.144 6.920 11.226 1.00 92.19 258 GLY A CA 1
ATOM 1983 C C . GLY A 1 258 ? -5.266 7.807 10.344 1.00 92.19 258 GLY A C 1
ATOM 1984 O O . GLY A 1 258 ? -5.317 7.693 9.120 1.00 92.19 258 GLY A O 1
ATOM 1985 N N . ARG A 1 259 ? -4.414 8.643 10.955 1.00 87.88 259 ARG A N 1
ATOM 1986 C CA . ARG A 1 259 ? -3.418 9.441 10.219 1.00 87.88 259 ARG A CA 1
ATOM 1987 C C . ARG A 1 259 ? -2.426 8.550 9.474 1.00 87.88 259 ARG A C 1
ATOM 1989 O O . ARG A 1 259 ? -2.165 8.811 8.305 1.00 87.88 259 ARG A O 1
ATOM 1996 N N . TYR A 1 260 ? -1.941 7.479 10.106 1.00 87.12 260 TYR A N 1
ATOM 1997 C CA . TYR A 1 260 ? -1.035 6.525 9.461 1.00 87.12 260 TYR A CA 1
ATOM 1998 C C . TYR A 1 260 ? -1.700 5.807 8.274 1.00 87.12 260 TYR A C 1
ATOM 2000 O O . TYR A 1 260 ? -1.082 5.669 7.233 1.00 87.12 260 TYR A O 1
ATOM 2008 N N . LEU A 1 261 ? -2.988 5.464 8.343 1.00 89.88 261 LEU A N 1
ATOM 2009 C CA . LEU A 1 261 ? -3.774 4.944 7.210 1.00 89.88 261 LEU A CA 1
ATOM 2010 C C . LEU A 1 261 ? -4.084 6.001 6.122 1.00 89.88 261 LEU A C 1
ATOM 2012 O O . LEU A 1 261 ? -4.716 5.699 5.111 1.00 89.88 261 LEU A O 1
ATOM 2016 N N . GLY A 1 262 ? -3.681 7.263 6.303 1.00 87.31 262 GLY A N 1
ATOM 2017 C CA . GLY A 1 262 ? -4.003 8.352 5.378 1.00 87.31 262 GLY A CA 1
ATOM 2018 C C . GLY A 1 262 ? -5.483 8.746 5.361 1.00 87.31 262 GLY A C 1
ATOM 2019 O O . GLY A 1 262 ? -5.966 9.282 4.358 1.00 87.31 262 GLY A O 1
ATOM 2020 N N . ILE A 1 263 ? -6.206 8.470 6.450 1.00 91.31 263 ILE A N 1
ATOM 2021 C CA . ILE A 1 263 ? -7.576 8.935 6.672 1.00 91.31 263 ILE A CA 1
ATOM 2022 C C . ILE A 1 263 ? -7.504 10.424 7.029 1.00 91.31 263 ILE A C 1
ATOM 2024 O O . ILE A 1 263 ? -6.847 10.812 7.992 1.00 91.31 263 ILE A O 1
ATOM 2028 N N . GLU A 1 264 ? -8.186 11.257 6.243 1.00 90.25 264 GLU A N 1
ATOM 2029 C CA . GLU A 1 264 ? -8.121 12.726 6.309 1.00 90.25 264 GLU A CA 1
ATOM 2030 C C . GLU A 1 264 ? -8.532 13.274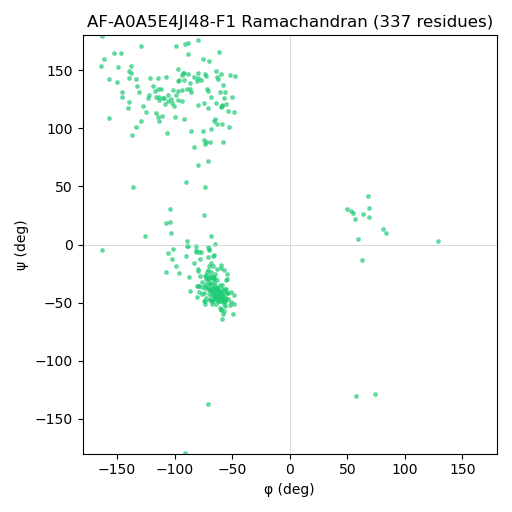 7.681 1.00 90.25 264 GLU A C 1
ATOM 2032 O O . GLU A 1 264 ? -7.926 14.216 8.190 1.00 90.25 264 GLU A O 1
ATOM 2037 N N . LYS A 1 265 ? -9.547 12.666 8.302 1.00 92.88 265 LYS A N 1
ATOM 2038 C CA . LYS A 1 265 ? -9.945 12.985 9.674 1.00 92.88 265 LYS A CA 1
ATOM 2039 C C . LYS A 1 265 ? -10.452 11.749 10.396 1.00 92.88 265 LYS A C 1
ATOM 2041 O O . LYS A 1 265 ? -11.346 11.064 9.902 1.00 92.88 265 LYS A O 1
ATOM 2046 N N . VAL A 1 266 ? -9.938 11.527 11.601 1.00 95.12 266 VAL A N 1
ATOM 2047 C CA . VAL A 1 266 ? -10.525 10.614 12.586 1.00 95.12 266 VAL A CA 1
ATOM 2048 C C . VAL A 1 266 ? -10.996 11.420 13.789 1.00 95.12 266 VAL A C 1
ATOM 2050 O O . VAL A 1 266 ? -10.382 12.420 14.149 1.00 95.12 266 VAL A O 1
ATOM 2053 N N . ALA A 1 267 ? -12.118 11.017 14.380 1.00 95.94 267 ALA A N 1
ATOM 2054 C CA . ALA A 1 267 ? -12.607 11.567 15.637 1.00 95.94 267 ALA A CA 1
ATOM 2055 C C . ALA A 1 267 ? -13.309 10.479 16.455 1.00 95.94 267 ALA A C 1
ATOM 2057 O O . ALA A 1 267 ? -14.239 9.831 15.963 1.00 95.94 267 ALA A O 1
ATOM 2058 N N . VAL A 1 268 ? -12.903 10.305 17.714 1.00 95.62 268 VAL A N 1
ATOM 2059 C CA . VAL A 1 268 ? -13.572 9.398 18.660 1.00 95.62 268 VAL A CA 1
ATOM 2060 C C . VAL A 1 268 ? -14.503 10.195 19.574 1.00 95.62 268 VAL A C 1
ATOM 2062 O O . VAL A 1 268 ? -14.087 11.169 20.197 1.00 95.62 268 VAL A O 1
ATOM 2065 N N . ARG A 1 269 ? -15.771 9.779 19.696 1.00 94.56 269 ARG A N 1
ATOM 2066 C CA . ARG A 1 269 ? -16.750 10.407 20.603 1.00 94.56 269 ARG A CA 1
ATOM 2067 C C . ARG A 1 269 ? -17.607 9.392 21.355 1.00 94.56 269 ARG A C 1
ATOM 2069 O O . ARG A 1 269 ? -17.873 8.296 20.866 1.00 94.56 269 ARG A O 1
ATOM 2076 N N . LYS A 1 270 ? -18.106 9.777 22.531 1.00 91.69 270 LYS A N 1
ATOM 2077 C CA . LYS A 1 270 ? -19.166 9.043 23.245 1.00 91.69 270 LYS A CA 1
ATOM 2078 C C . LYS A 1 270 ? -20.536 9.528 22.750 1.00 91.69 270 LYS A C 1
ATOM 2080 O O . LYS A 1 270 ? -20.729 10.724 22.550 1.00 91.69 270 LYS A O 1
ATOM 2085 N N . LYS A 1 271 ? -21.490 8.614 22.557 1.00 88.75 271 LYS A N 1
ATOM 2086 C CA . LYS A 1 271 ? -22.894 8.921 22.241 1.00 88.75 271 LYS A CA 1
ATOM 2087 C C . LYS A 1 271 ? -23.802 8.014 23.073 1.00 88.75 271 LYS A C 1
ATOM 2089 O O . LYS A 1 271 ? -24.063 6.865 22.711 1.00 88.75 271 LYS A O 1
ATOM 2094 N N . GLY A 1 272 ? -24.237 8.515 24.229 1.00 88.69 272 GLY A N 1
ATOM 2095 C CA . GLY A 1 272 ? -24.848 7.678 25.263 1.00 88.69 272 GLY A CA 1
ATOM 2096 C C . GLY A 1 272 ? -23.887 6.562 25.691 1.00 88.69 272 GLY A C 1
ATOM 2097 O O . GLY A 1 272 ? -22.711 6.813 25.937 1.00 88.69 272 GLY A O 1
ATOM 2098 N N . LYS A 1 273 ? -24.368 5.312 25.722 1.00 86.12 273 LYS A N 1
ATOM 2099 C CA . LYS A 1 273 ? -23.556 4.128 26.077 1.00 86.12 273 LYS A CA 1
ATOM 2100 C C . LYS A 1 273 ? -22.644 3.617 24.941 1.00 86.12 273 LYS A C 1
ATOM 2102 O O . LYS A 1 273 ? -21.846 2.707 25.168 1.00 86.12 273 LYS A O 1
ATOM 2107 N N . ALA A 1 274 ? -22.751 4.169 23.729 1.00 89.75 274 ALA A N 1
ATOM 2108 C CA . ALA A 1 274 ? -21.923 3.787 22.585 1.00 89.75 274 ALA A CA 1
ATOM 2109 C C . ALA A 1 274 ? -20.674 4.677 22.459 1.00 89.75 274 ALA A C 1
ATOM 2111 O O . ALA A 1 274 ? -20.721 5.875 22.744 1.00 89.75 274 ALA A O 1
ATOM 2112 N N . THR A 1 275 ? -19.577 4.104 21.961 1.00 93.00 275 THR A N 1
ATOM 2113 C CA . THR A 1 275 ? -18.462 4.886 21.402 1.00 93.00 275 THR A CA 1
ATOM 2114 C C . THR A 1 275 ? -18.642 4.922 19.882 1.00 93.00 275 THR A C 1
ATOM 2116 O O . THR A 1 275 ? -18.898 3.880 19.285 1.00 93.00 275 THR A O 1
ATOM 2119 N N . GLU A 1 276 ? -18.538 6.086 19.244 1.00 95.56 276 GLU A N 1
ATOM 2120 C CA . GLU A 1 276 ? -18.476 6.214 17.783 1.00 95.56 276 GLU A CA 1
ATOM 2121 C C . GLU A 1 276 ? -17.058 6.647 17.385 1.00 95.56 276 GLU A C 1
ATOM 2123 O O . GLU A 1 276 ? -16.576 7.671 17.872 1.00 95.56 276 GLU A O 1
ATOM 2128 N N . VAL A 1 277 ? -16.411 5.901 16.486 1.00 96.44 277 VAL A N 1
ATOM 2129 C CA . VAL A 1 277 ? -15.251 6.389 15.725 1.00 96.44 277 VAL A CA 1
ATOM 2130 C C . VAL A 1 277 ? -15.768 6.859 14.372 1.00 96.44 277 VAL A C 1
ATOM 2132 O O . VAL A 1 277 ? -16.444 6.107 13.666 1.00 96.44 277 VAL A O 1
ATOM 2135 N N . LEU A 1 278 ? -15.490 8.111 14.023 1.00 96.44 278 LEU A N 1
ATOM 2136 C CA . LEU A 1 278 ? -15.832 8.689 12.730 1.00 96.44 278 LEU A CA 1
ATOM 2137 C C . LEU A 1 278 ? -14.565 8.817 11.892 1.00 96.44 278 LEU A C 1
ATOM 2139 O O . LEU A 1 278 ? -13.581 9.378 12.363 1.00 96.44 278 LEU A O 1
ATOM 2143 N N . LEU A 1 279 ? -14.619 8.307 10.665 1.00 96.06 279 LEU A N 1
ATOM 2144 C CA . LEU A 1 279 ? -13.559 8.382 9.664 1.00 96.06 279 LEU A CA 1
ATOM 2145 C C . LEU A 1 279 ? -14.079 9.211 8.482 1.00 96.06 279 LEU A C 1
ATOM 2147 O O . LEU A 1 279 ? -15.133 8.881 7.931 1.00 96.06 279 LEU A O 1
ATOM 2151 N N . THR A 1 280 ? -13.348 10.240 8.067 1.00 94.00 280 THR A N 1
ATOM 2152 C CA . THR A 1 280 ? -13.597 10.973 6.817 1.00 94.00 280 THR A CA 1
ATOM 2153 C C . THR A 1 280 ? -12.458 10.708 5.845 1.00 94.00 280 THR A C 1
ATOM 2155 O O . THR A 1 280 ? -11.287 10.772 6.214 1.00 94.00 280 THR A O 1
ATOM 2158 N N . PHE A 1 281 ? -12.818 10.409 4.600 1.00 91.00 281 PHE A N 1
ATOM 2159 C CA . PHE A 1 281 ? -11.899 10.181 3.496 1.00 91.00 281 PHE A CA 1
ATOM 2160 C C . PHE A 1 281 ? -12.077 11.294 2.464 1.00 91.00 281 PHE A C 1
ATOM 2162 O O . PHE A 1 281 ? -13.179 11.476 1.935 1.00 91.00 281 PHE A O 1
ATOM 2169 N N . GLY A 1 282 ? -10.980 11.980 2.146 1.00 84.25 282 GLY A N 1
ATOM 2170 C CA . GLY A 1 282 ? -10.956 13.015 1.119 1.00 84.25 282 GLY A CA 1
ATOM 2171 C C . GLY A 1 282 ? -11.311 12.470 -0.266 1.00 84.25 282 GLY A C 1
ATOM 2172 O O . GLY A 1 282 ? -11.317 11.258 -0.513 1.00 84.25 282 GLY A O 1
ATOM 2173 N N . HIS A 1 283 ? -11.606 13.369 -1.204 1.00 81.31 283 HIS A N 1
ATOM 2174 C CA . HIS A 1 283 ? -12.117 12.990 -2.525 1.00 81.31 283 HIS A CA 1
ATOM 2175 C C . HIS A 1 283 ? -11.184 12.026 -3.289 1.00 81.31 283 HIS A C 1
ATOM 2177 O O . HIS A 1 283 ? -11.647 11.056 -3.890 1.00 81.31 283 HIS A O 1
ATOM 2183 N N . GLY A 1 284 ? -9.864 12.234 -3.204 1.00 77.38 284 GLY A N 1
ATOM 2184 C CA . GLY A 1 284 ? -8.866 11.389 -3.871 1.00 77.38 284 GLY A CA 1
ATOM 2185 C C . GLY A 1 284 ? -8.848 9.932 -3.388 1.00 77.38 284 GLY A C 1
ATOM 2186 O O . GLY A 1 284 ? -8.762 9.027 -4.210 1.00 77.38 284 GLY A O 1
ATOM 2187 N N . SER A 1 285 ? -8.996 9.686 -2.079 1.00 80.31 285 SER A N 1
ATOM 2188 C CA . SER A 1 285 ? -9.043 8.334 -1.489 1.00 80.31 285 SER A CA 1
ATOM 2189 C C . SER A 1 285 ? -10.457 7.742 -1.411 1.00 80.31 285 SER A C 1
ATOM 2191 O O . SER A 1 285 ? -10.642 6.624 -0.927 1.00 80.31 285 SER A O 1
ATOM 2193 N N . SER A 1 286 ? -11.467 8.449 -1.926 1.00 84.06 286 SER A N 1
ATOM 2194 C CA . SER A 1 286 ? -12.871 8.031 -1.903 1.00 84.06 286 SER A CA 1
ATOM 2195 C C . SER A 1 286 ? -13.196 7.001 -2.994 1.00 84.06 286 SER A C 1
ATOM 2197 O O . SER A 1 286 ? -13.929 7.243 -3.960 1.00 84.06 286 SER A O 1
ATOM 2199 N N . VAL A 1 287 ? -12.633 5.804 -2.823 1.00 88.94 287 VAL A N 1
ATOM 2200 C CA . VAL A 1 287 ? -12.934 4.585 -3.588 1.00 88.94 287 VAL A CA 1
ATOM 2201 C C . VAL A 1 287 ? -13.575 3.582 -2.635 1.00 88.94 287 VAL A C 1
ATOM 2203 O O . VAL A 1 287 ? -13.000 3.302 -1.588 1.00 88.94 287 VAL A O 1
ATOM 2206 N N . ARG A 1 288 ? -14.752 3.030 -2.972 1.00 91.00 288 ARG A N 1
ATOM 2207 C CA . ARG A 1 288 ? -15.552 2.201 -2.044 1.00 91.00 288 ARG A CA 1
ATOM 2208 C C . ARG A 1 288 ? -14.724 1.116 -1.347 1.00 91.00 288 ARG A C 1
ATOM 2210 O O . ARG A 1 288 ? -14.766 1.020 -0.127 1.00 91.00 288 ARG A O 1
ATOM 2217 N N . ASN A 1 289 ? -13.977 0.331 -2.119 1.00 94.38 289 ASN A N 1
ATOM 2218 C CA . ASN A 1 289 ? -13.240 -0.817 -1.596 1.00 94.38 289 ASN A CA 1
ATOM 2219 C C . ASN A 1 289 ? -11.967 -0.379 -0.839 1.00 94.38 289 ASN A C 1
ATOM 2221 O O . ASN A 1 289 ? -11.648 -0.963 0.188 1.00 94.38 289 ASN A O 1
ATOM 2225 N N . PHE A 1 290 ? -11.310 0.718 -1.241 1.00 93.19 290 PHE A N 1
ATOM 2226 C CA . PHE A 1 290 ? -10.196 1.313 -0.481 1.00 93.19 290 PHE A CA 1
ATOM 2227 C C . PHE A 1 290 ? -10.658 1.819 0.895 1.00 93.19 290 PHE A C 1
ATOM 2229 O O . PHE A 1 290 ? -10.027 1.552 1.916 1.00 93.19 290 PHE A O 1
ATOM 2236 N N . VAL A 1 291 ? -11.806 2.504 0.926 1.00 94.12 291 VAL A N 1
ATOM 2237 C CA . VAL A 1 291 ? -12.481 2.947 2.154 1.00 94.12 291 VAL A CA 1
ATOM 2238 C C . VAL A 1 291 ? -12.865 1.746 3.020 1.00 94.12 291 VAL A C 1
ATOM 2240 O O . VAL A 1 291 ? -12.673 1.799 4.233 1.00 94.12 291 VAL A O 1
ATOM 2243 N N . SER A 1 292 ? -13.352 0.654 2.418 1.00 95.38 292 SER A N 1
ATOM 2244 C CA . SER A 1 292 ? -13.595 -0.607 3.125 1.00 95.38 292 SER A CA 1
ATOM 2245 C C . SER A 1 292 ? -12.325 -1.147 3.789 1.00 95.38 292 SER A C 1
ATOM 2247 O O . SER A 1 292 ? -12.316 -1.193 5.017 1.00 95.38 292 SER A O 1
ATOM 2249 N N . LEU A 1 293 ? -11.248 -1.433 3.036 1.00 95.38 293 LEU A N 1
ATOM 2250 C CA . LEU A 1 293 ? -9.986 -1.983 3.571 1.00 95.38 293 LEU A CA 1
ATOM 2251 C C . LEU A 1 293 ? -9.444 -1.172 4.757 1.00 95.38 293 LEU A C 1
ATOM 2253 O O . LEU A 1 293 ? -9.156 -1.735 5.811 1.00 95.38 293 LEU A O 1
ATOM 2257 N N . ASN A 1 294 ? -9.357 0.154 4.606 1.00 95.25 294 ASN A N 1
ATOM 2258 C CA . ASN A 1 294 ? -8.861 1.052 5.653 1.00 95.25 294 ASN A CA 1
ATOM 2259 C C . ASN A 1 294 ? -9.808 1.112 6.862 1.00 95.25 294 ASN A C 1
ATOM 2261 O O . ASN A 1 294 ? -9.362 1.152 8.009 1.00 95.25 294 ASN A O 1
ATOM 2265 N N . SER A 1 295 ? -11.125 1.095 6.630 1.00 96.31 295 SER A N 1
ATOM 2266 C CA . SER A 1 295 ? -12.092 1.040 7.731 1.00 96.31 295 SER A CA 1
ATOM 2267 C C . SER A 1 295 ? -12.093 -0.304 8.462 1.00 96.31 295 SER A C 1
ATOM 2269 O O . SER A 1 295 ? -12.395 -0.300 9.647 1.00 96.31 295 SER A O 1
ATOM 2271 N N . ALA A 1 296 ? -11.715 -1.410 7.811 1.00 97.38 296 ALA A N 1
ATOM 2272 C CA . ALA A 1 296 ? -11.589 -2.722 8.444 1.00 97.38 296 ALA A CA 1
ATOM 2273 C C . ALA A 1 296 ? -10.403 -2.777 9.425 1.00 97.38 296 ALA A C 1
ATOM 2275 O O . ALA A 1 296 ? -10.585 -3.269 10.536 1.00 97.38 296 ALA A O 1
ATOM 2276 N N . VAL A 1 297 ? -9.254 -2.153 9.109 1.00 97.06 297 VAL A N 1
ATOM 2277 C CA . VAL A 1 297 ? -8.155 -1.957 10.088 1.00 97.06 297 VAL A CA 1
ATOM 2278 C C . VAL A 1 297 ? -8.661 -1.207 11.321 1.00 97.06 297 VAL A C 1
ATOM 2280 O O . VAL A 1 297 ? -8.464 -1.642 12.454 1.00 97.06 297 VAL A O 1
ATOM 2283 N N . MET A 1 298 ? -9.371 -0.095 11.111 1.00 97.19 298 MET A N 1
ATOM 2284 C CA . MET A 1 298 ? -9.955 0.688 12.206 1.00 97.19 298 MET A CA 1
ATOM 2285 C C . MET A 1 298 ? -11.053 -0.077 12.965 1.00 97.19 298 MET A C 1
ATOM 2287 O O . MET A 1 298 ? -11.265 0.181 14.149 1.00 97.19 298 MET A O 1
ATOM 2291 N N . GLU A 1 299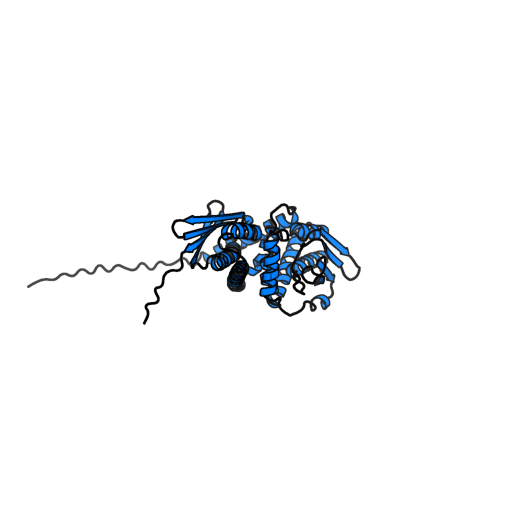 ? -11.749 -1.010 12.310 1.00 97.00 299 GLU A N 1
ATOM 2292 C CA . GLU A 1 299 ? -12.779 -1.857 12.913 1.00 97.00 299 GLU A CA 1
ATOM 2293 C C . GLU A 1 299 ? -12.167 -2.926 13.823 1.00 97.00 299 GLU A C 1
ATOM 2295 O O . GLU A 1 299 ? -12.552 -3.011 14.990 1.00 97.00 299 GLU A O 1
ATOM 2300 N N . GLY A 1 300 ? -11.181 -3.678 13.325 1.00 97.31 300 GLY A N 1
ATOM 2301 C CA . GLY A 1 300 ? -10.426 -4.668 14.093 1.00 97.31 300 GLY A CA 1
ATOM 2302 C C . GLY A 1 300 ? -9.671 -4.037 15.263 1.00 97.31 300 GLY A C 1
ATOM 2303 O O . GLY A 1 300 ? -9.753 -4.515 16.394 1.00 97.31 300 GLY A O 1
ATOM 2304 N N . PHE A 1 301 ? -9.047 -2.876 15.046 1.00 97.19 301 PHE A N 1
ATOM 2305 C CA . PHE A 1 301 ? -8.373 -2.134 16.113 1.00 97.19 301 PHE A CA 1
ATOM 2306 C C . PHE A 1 301 ? -9.347 -1.713 17.224 1.00 97.19 301 PHE A C 1
ATOM 2308 O O . PHE A 1 301 ? -9.133 -1.970 18.411 1.00 97.19 301 PHE A O 1
ATOM 2315 N N . ALA A 1 302 ? -10.485 -1.128 16.842 1.00 96.19 302 ALA A N 1
ATOM 2316 C CA . ALA A 1 302 ? -11.530 -0.748 17.785 1.00 96.19 302 ALA A CA 1
ATOM 2317 C C . ALA A 1 302 ? -12.218 -1.951 18.459 1.00 96.19 302 ALA A C 1
ATOM 2319 O O . ALA A 1 302 ? -12.690 -1.835 19.597 1.00 96.19 302 ALA A O 1
ATOM 2320 N N . LYS A 1 303 ? -12.262 -3.106 17.783 1.00 95.12 303 LYS A N 1
ATOM 2321 C CA . LYS A 1 303 ? -12.725 -4.381 18.333 1.00 95.12 303 LYS A CA 1
ATOM 2322 C C . LYS A 1 303 ? -11.773 -4.895 19.407 1.00 95.12 303 LYS A C 1
ATOM 2324 O O . LYS A 1 303 ? -12.259 -5.203 20.495 1.00 95.12 303 LYS A O 1
ATOM 2329 N N . GLY A 1 304 ? -10.472 -4.965 19.127 1.00 95.25 304 GLY A N 1
ATOM 2330 C CA . GLY A 1 304 ? -9.454 -5.474 20.047 1.00 95.25 304 GLY A CA 1
ATOM 2331 C C . GLY A 1 304 ? -9.423 -4.687 21.356 1.00 95.25 304 GLY A C 1
ATOM 2332 O O . GLY A 1 304 ? -9.817 -5.213 22.399 1.00 95.25 304 GLY A O 1
ATOM 2333 N N . VAL A 1 305 ? -9.078 -3.393 21.288 1.00 95.12 305 VAL A N 1
ATOM 2334 C CA . VAL A 1 305 ? -8.863 -2.547 22.480 1.00 95.12 305 VAL A CA 1
ATOM 2335 C C . VAL A 1 305 ? -10.094 -2.530 23.392 1.00 95.12 305 VAL A C 1
ATOM 2337 O O . VAL A 1 305 ? -10.028 -2.808 24.594 1.00 95.12 305 VAL A O 1
ATOM 2340 N N . LEU A 1 306 ? -11.267 -2.220 22.830 1.00 92.56 306 LEU A N 1
ATOM 2341 C CA . LEU A 1 306 ? -12.480 -2.001 23.623 1.00 92.56 306 LEU A CA 1
ATOM 2342 C C . LEU A 1 306 ? -13.316 -3.272 23.848 1.00 92.56 306 LEU A C 1
ATOM 2344 O O . LEU A 1 306 ? -14.242 -3.238 24.657 1.00 92.56 306 LEU A O 1
ATOM 2348 N N . ASN A 1 307 ? -13.010 -4.383 23.168 1.00 91.69 307 ASN A N 1
ATOM 2349 C CA . ASN A 1 307 ? -13.702 -5.680 23.250 1.00 91.69 307 ASN A CA 1
ATOM 2350 C C . ASN A 1 307 ? -15.245 -5.599 23.112 1.00 91.69 307 ASN A C 1
ATOM 2352 O O . ASN A 1 307 ? -16.011 -6.388 23.681 1.00 91.69 307 ASN A O 1
ATOM 2356 N N . LYS A 1 308 ? -15.707 -4.608 22.343 1.00 89.25 308 LYS A N 1
ATOM 2357 C CA . LYS A 1 308 ? -17.117 -4.256 22.117 1.00 89.25 308 LYS A CA 1
ATOM 2358 C C . LYS A 1 308 ? -17.704 -4.980 20.899 1.00 89.25 308 LYS A C 1
ATOM 2360 O O . LYS A 1 308 ? -16.993 -5.658 20.157 1.00 89.25 308 LYS A O 1
ATOM 2365 N N . ASN A 1 309 ? -19.014 -4.857 20.693 1.00 89.56 309 ASN A N 1
ATOM 2366 C CA . ASN A 1 309 ? -19.648 -5.283 19.442 1.00 89.56 309 ASN A CA 1
ATOM 2367 C C . ASN A 1 309 ? -19.633 -4.112 18.459 1.00 89.56 309 ASN A C 1
ATOM 2369 O O . ASN A 1 309 ? -19.945 -2.984 18.848 1.00 89.56 309 ASN A O 1
ATOM 2373 N N . VAL A 1 310 ? -19.251 -4.378 17.210 1.00 90.75 310 VAL A N 1
ATOM 2374 C CA . VAL A 1 310 ? -19.013 -3.338 16.205 1.00 90.75 310 VAL A CA 1
ATOM 2375 C C . VAL A 1 310 ? -20.131 -3.318 15.167 1.00 90.75 310 VAL A C 1
ATOM 2377 O O . VAL A 1 310 ? -20.688 -4.354 14.815 1.00 90.75 310 VAL A O 1
ATOM 2380 N N . TYR A 1 311 ? -20.485 -2.122 14.704 1.00 93.19 311 TYR A N 1
ATOM 2381 C CA . TYR A 1 311 ? -21.398 -1.905 13.588 1.00 93.19 311 TYR A CA 1
ATOM 2382 C C . TYR A 1 311 ? -20.882 -0.750 12.730 1.00 93.19 311 TYR A C 1
ATOM 2384 O O . TYR A 1 311 ? -20.796 0.387 13.204 1.00 93.19 311 TYR A O 1
ATOM 2392 N N . VAL A 1 312 ? -20.553 -1.029 11.470 1.00 93.94 312 VAL A N 1
ATOM 2393 C CA . VAL A 1 312 ? -19.977 -0.046 10.545 1.00 93.94 312 VAL A CA 1
ATOM 2394 C C . VAL A 1 312 ? -21.033 0.474 9.576 1.00 93.94 312 VAL A C 1
ATOM 2396 O O . VAL A 1 312 ? -21.618 -0.277 8.799 1.00 93.94 312 VAL A O 1
ATOM 2399 N N . GLN A 1 313 ? -21.247 1.791 9.575 1.00 94.38 313 GLN A N 1
ATOM 2400 C CA . GLN A 1 313 ? -22.063 2.471 8.572 1.00 94.38 313 GLN A CA 1
ATOM 2401 C C . GLN A 1 313 ? -21.186 3.350 7.676 1.00 94.38 313 GLN A C 1
ATOM 2403 O O . GLN A 1 313 ? -20.695 4.393 8.106 1.00 94.38 313 GLN A O 1
ATOM 2408 N N . ARG A 1 314 ? -21.035 2.946 6.411 1.00 92.44 314 ARG A N 1
ATOM 2409 C CA . ARG A 1 314 ? -20.325 3.691 5.359 1.00 92.44 314 ARG A CA 1
ATOM 2410 C C . ARG A 1 314 ? -21.339 4.542 4.571 1.00 92.44 314 ARG A C 1
ATOM 2412 O O . ARG A 1 314 ? -22.404 4.039 4.214 1.00 92.44 314 ARG A O 1
ATOM 2419 N N . ARG A 1 315 ? -21.050 5.824 4.317 1.00 91.06 315 ARG A N 1
ATOM 2420 C CA . ARG A 1 315 ? -21.882 6.748 3.515 1.00 91.06 315 ARG A CA 1
ATOM 2421 C C . ARG A 1 315 ? -21.007 7.591 2.585 1.00 91.06 315 ARG A C 1
ATOM 2423 O O . ARG A 1 315 ? -19.900 7.960 2.964 1.00 91.06 315 ARG A O 1
ATOM 2430 N N . LEU A 1 316 ? -21.531 7.950 1.415 1.00 86.06 316 LEU A N 1
ATOM 2431 C CA . LEU A 1 316 ? -21.030 9.097 0.652 1.00 86.06 316 LEU A CA 1
ATOM 2432 C C . LEU A 1 316 ? -21.558 10.390 1.291 1.00 86.06 316 LEU A C 1
ATOM 2434 O O . LEU A 1 316 ? -22.705 10.428 1.744 1.00 86.06 316 LEU A O 1
ATOM 2438 N N . ASN A 1 317 ? -20.728 11.429 1.333 1.00 77.19 317 ASN A N 1
ATOM 2439 C CA . ASN A 1 317 ? -21.112 12.775 1.754 1.00 77.19 317 ASN A CA 1
ATOM 2440 C C . ASN A 1 317 ? -21.388 13.682 0.534 1.00 77.19 317 ASN A 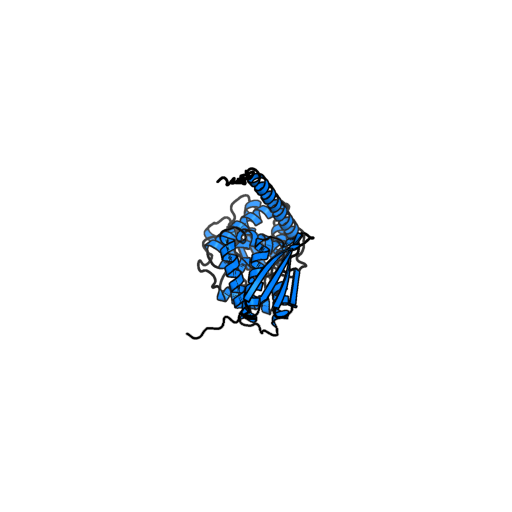C 1
ATOM 2442 O O . ASN A 1 317 ? -21.126 13.307 -0.610 1.00 77.19 317 ASN A O 1
ATOM 2446 N N . GLY A 1 318 ? -21.928 14.882 0.777 1.00 67.94 318 GLY A N 1
ATOM 2447 C CA . GLY A 1 318 ? -22.303 15.832 -0.282 1.00 67.94 318 GLY A CA 1
ATOM 2448 C C . GLY A 1 318 ? -21.134 16.418 -1.088 1.00 67.94 318 GLY A C 1
ATOM 2449 O O . GLY A 1 318 ? -21.372 17.051 -2.106 1.00 67.94 318 GLY A O 1
ATOM 2450 N N . GLN A 1 319 ? -19.887 16.191 -0.665 1.00 70.75 319 GLN A N 1
ATOM 2451 C CA . GLN A 1 319 ? -18.658 16.644 -1.331 1.00 70.75 319 GLN A CA 1
ATOM 2452 C C . GLN A 1 319 ? -17.951 15.493 -2.076 1.00 70.75 319 GLN A C 1
ATOM 2454 O O . GLN A 1 319 ? -16.757 15.557 -2.357 1.00 70.75 319 GLN A O 1
ATOM 2459 N N . HIS A 1 320 ? -18.672 14.402 -2.365 1.00 69.69 320 HIS A N 1
ATOM 2460 C CA . HIS A 1 320 ? -18.139 13.175 -2.972 1.00 69.69 320 HIS A CA 1
ATOM 2461 C C . HIS A 1 320 ? -16.980 12.520 -2.188 1.00 69.69 320 HIS A C 1
ATOM 2463 O O . HIS A 1 320 ? -16.208 11.747 -2.761 1.00 69.69 320 HIS A O 1
ATOM 2469 N N . GLY A 1 321 ? -16.865 12.810 -0.890 1.00 80.00 321 GLY A N 1
ATOM 2470 C CA . GLY A 1 321 ? -16.028 12.071 0.052 1.00 80.00 321 GLY A CA 1
ATOM 2471 C C . GLY A 1 321 ? -16.787 10.895 0.676 1.00 80.00 321 GLY A C 1
ATOM 2472 O O . GLY A 1 321 ? -18.022 10.851 0.643 1.00 80.00 321 GLY A O 1
ATOM 2473 N N . TYR A 1 322 ? -16.076 9.953 1.294 1.00 87.69 322 TYR A N 1
ATOM 2474 C CA . TYR A 1 322 ? -16.693 8.951 2.170 1.00 87.69 322 TYR A CA 1
ATOM 2475 C C . TYR A 1 322 ? -16.616 9.367 3.638 1.00 87.69 322 TYR A C 1
ATOM 2477 O O . TYR A 1 322 ? -15.593 9.846 4.124 1.00 87.69 322 TYR A O 1
ATOM 2485 N N . SER A 1 323 ? -17.690 9.086 4.370 1.00 91.06 323 SER A N 1
ATOM 2486 C CA . SER A 1 323 ? -17.719 9.123 5.829 1.00 91.06 323 SER A CA 1
ATOM 2487 C C . SER A 1 323 ? -18.131 7.753 6.362 1.00 91.06 323 SER A C 1
ATOM 2489 O O . SER A 1 323 ? -19.147 7.188 5.950 1.00 91.06 323 SER A O 1
ATOM 2491 N N . VAL A 1 324 ? -17.346 7.214 7.290 1.00 94.00 324 VAL A N 1
ATOM 2492 C CA . VAL A 1 324 ? -17.598 5.928 7.948 1.00 94.00 324 VAL A CA 1
ATOM 2493 C C . VAL A 1 324 ? -17.812 6.166 9.436 1.00 94.00 324 VAL A C 1
ATOM 2495 O O . VAL A 1 324 ? -17.041 6.877 10.073 1.00 94.00 324 VAL A O 1
ATOM 2498 N N . ILE A 1 325 ? -18.867 5.573 9.991 1.00 95.31 325 ILE A N 1
ATOM 2499 C CA . ILE A 1 325 ? -19.159 5.590 11.426 1.00 95.31 325 ILE A CA 1
ATOM 2500 C C . ILE A 1 325 ? -19.040 4.158 11.938 1.00 95.31 325 ILE A C 1
ATOM 2502 O O . ILE A 1 325 ? -19.886 3.317 11.631 1.00 95.31 325 ILE A O 1
ATOM 2506 N N . ILE A 1 326 ? -18.004 3.899 12.730 1.00 95.38 326 ILE A N 1
ATOM 2507 C CA . ILE A 1 326 ? -17.794 2.642 13.447 1.00 95.38 326 ILE A CA 1
ATOM 2508 C C . ILE A 1 326 ? -18.432 2.802 14.830 1.00 95.38 326 ILE A C 1
ATOM 2510 O O . ILE A 1 326 ? -17.946 3.562 15.670 1.00 95.38 326 ILE A O 1
ATOM 2514 N N . ARG A 1 327 ? -19.562 2.128 15.064 1.00 93.75 327 ARG A N 1
ATOM 2515 C CA . ARG A 1 327 ? -20.265 2.133 16.354 1.00 93.75 327 ARG A CA 1
ATOM 2516 C C . ARG A 1 327 ? -19.823 0.959 17.204 1.00 93.75 327 ARG A C 1
ATOM 2518 O O . ARG A 1 327 ? -19.991 -0.186 16.806 1.00 93.75 327 ARG A O 1
ATOM 2525 N N . LEU A 1 328 ? -19.340 1.259 18.401 1.00 91.00 328 LEU A N 1
ATOM 2526 C CA . LEU A 1 328 ? -18.902 0.292 19.395 1.00 91.00 328 LEU A CA 1
ATOM 2527 C C . LEU A 1 328 ? -19.955 0.241 20.501 1.00 91.00 328 LEU A C 1
ATOM 2529 O O . LEU A 1 328 ? -19.985 1.075 21.417 1.00 91.00 328 LEU A O 1
ATOM 2533 N N . LEU A 1 329 ? -20.850 -0.731 20.376 1.00 86.62 329 LEU A N 1
ATOM 2534 C CA . LEU A 1 329 ? -21.890 -1.018 21.352 1.00 86.62 329 LEU A CA 1
ATOM 2535 C C . LEU A 1 329 ? -21.293 -1.828 22.513 1.00 86.62 329 LEU A C 1
ATOM 2537 O O . LEU A 1 329 ? -20.388 -2.638 22.286 1.00 86.62 329 LEU A O 1
ATOM 2541 N N . PRO A 1 330 ? -21.788 -1.664 23.755 1.00 81.88 330 PRO A N 1
ATOM 2542 C CA . PRO A 1 330 ? -21.520 -2.636 24.811 1.00 81.88 330 PRO A CA 1
ATOM 2543 C C . PRO A 1 330 ? -21.777 -4.055 24.291 1.00 81.88 330 PRO A C 1
ATOM 2545 O O . PRO A 1 330 ? -22.707 -4.252 23.502 1.00 81.88 330 PRO A O 1
ATOM 2548 N N . ARG A 1 331 ? -20.984 -5.043 24.732 1.00 76.38 331 ARG A N 1
ATOM 2549 C CA . ARG A 1 331 ? -21.366 -6.449 24.540 1.00 76.38 331 ARG A CA 1
ATOM 2550 C C . ARG A 1 331 ? -22.803 -6.587 25.036 1.00 76.38 331 ARG A C 1
ATOM 2552 O O . ARG A 1 331 ? -23.112 -6.157 26.149 1.00 76.38 331 ARG A O 1
ATOM 2559 N N . SER A 1 332 ? -23.688 -7.129 24.205 1.00 65.06 332 SER A N 1
ATOM 2560 C CA . SER A 1 332 ? -25.018 -7.489 24.674 1.00 65.06 332 SER A CA 1
ATOM 2561 C C . SER A 1 332 ? -24.830 -8.460 25.833 1.00 65.06 332 SER A C 1
ATOM 2563 O O . SER A 1 332 ? -24.147 -9.474 25.685 1.00 65.06 332 SER A O 1
ATOM 2565 N N . ASN A 1 333 ? -25.433 -8.157 26.985 1.00 48.81 333 ASN A N 1
ATOM 2566 C CA . ASN A 1 333 ? -25.558 -9.122 28.071 1.00 48.81 333 ASN A CA 1
ATOM 2567 C C . ASN A 1 333 ? -26.574 -10.183 27.637 1.00 48.81 333 ASN A C 1
ATOM 2569 O O . ASN A 1 333 ? -27.698 -10.240 28.135 1.00 48.81 333 ASN A O 1
ATOM 2573 N N . ALA A 1 334 ? -26.156 -11.023 26.688 1.00 45.38 334 ALA A N 1
ATOM 2574 C CA . ALA A 1 334 ? -26.679 -12.355 26.504 1.00 45.38 334 ALA A CA 1
ATOM 2575 C C . ALA A 1 334 ? -26.436 -13.074 27.830 1.00 45.38 334 ALA A C 1
ATOM 2577 O O . ALA A 1 334 ? -25.377 -13.657 28.062 1.00 45.38 334 ALA A O 1
ATOM 2578 N N . ARG A 1 335 ? -27.409 -12.943 28.742 1.00 44.09 335 ARG A N 1
ATOM 2579 C CA . ARG A 1 335 ? -27.483 -13.757 29.947 1.00 44.09 335 ARG A CA 1
ATOM 2580 C C . ARG A 1 335 ? -27.297 -15.189 29.467 1.00 44.09 335 ARG A C 1
ATOM 2582 O O . ARG A 1 335 ? -28.170 -15.706 28.769 1.00 44.09 335 ARG A O 1
ATOM 2589 N N . ARG A 1 336 ? -26.192 -15.829 29.862 1.00 43.91 336 ARG A N 1
ATOM 2590 C CA . ARG A 1 336 ? -26.197 -17.280 30.020 1.00 43.91 336 ARG A CA 1
ATOM 2591 C C . ARG A 1 336 ? -27.383 -17.548 30.943 1.00 43.91 336 ARG A C 1
ATOM 2593 O O . ARG A 1 336 ? -27.282 -17.311 32.145 1.00 43.91 336 ARG A O 1
ATOM 2600 N N . LYS A 1 337 ? -28.518 -17.977 30.379 1.00 39.09 337 LYS A N 1
ATOM 2601 C CA . LYS A 1 337 ? -29.425 -18.826 31.140 1.00 39.09 337 LYS A CA 1
ATOM 2602 C C . LYS A 1 337 ? -28.521 -19.960 31.608 1.00 39.09 337 LYS A C 1
ATOM 2604 O O . LYS A 1 337 ? -27.934 -20.639 30.766 1.00 39.09 337 LYS A O 1
ATOM 2609 N N . LYS A 1 338 ? -28.318 -20.081 32.921 1.00 43.50 338 LYS A N 1
ATOM 2610 C CA . LYS A 1 338 ? -27.887 -21.370 33.453 1.00 43.50 338 LYS A CA 1
ATOM 2611 C C . LYS A 1 338 ? -28.949 -22.369 32.982 1.00 43.50 338 LYS A C 1
ATOM 2613 O O . LYS A 1 338 ? -30.136 -22.032 33.030 1.00 43.50 338 LYS A O 1
ATOM 2618 N N . ALA A 1 339 ? -28.493 -23.480 32.413 1.00 47.50 339 ALA A N 1
ATOM 2619 C CA . ALA A 1 339 ? -29.330 -24.665 32.305 1.00 47.50 339 ALA A CA 1
ATOM 2620 C C . ALA A 1 339 ? -29.650 -25.149 33.728 1.00 47.50 339 ALA A C 1
ATOM 2622 O O . ALA A 1 339 ? -28.776 -24.925 34.603 1.00 47.50 339 ALA A O 1
#

Radius of gyration: 24.75 Å; Cα contacts (8 Å, |Δi|>4): 603; chains: 1; bounding box: 111×42×60 Å

Sequence (339 aa):
MPNRRTSSKVRGRRKARGTMRSRPQARRRAKASSANRKEFLISKMLSSPHDGARRLELHDVIYNLSGRLRALAYRSGFDLGASLYGHSGTNIGALERALENAGFGKITYQPFESHSIITAYRTRRGAADLGSGMHHFEAGIIAGYMSAHAKRAIYVKESKCVYDGDRFCQFIASPKEELSGGAGNEAVDFEDLVKGVRAGFSAGGAGGASGQYNLLATLPILEEPIFTEAEKLTYELGTRLAENSDREAFRDNAEKLGRYLGIEKVAVRKKGKATEVLLTFGHGSSVRNFVSLNSAVMEGFAKGVLNKNVYVQRRLNGQHGYSVIIRLLPRSNARRKKA

Solvent-accessible surface area (backbone atoms only — not comparable to full-atom values): 18055 Å² total; per-residue (Å²): 129,86,89,85,88,84,82,85,83,80,79,77,80,78,80,78,80,75,76,80,78,56,60,67,61,53,53,52,54,53,51,52,63,46,50,61,46,53,52,51,35,48,51,43,30,64,71,41,76,68,79,70,78,28,15,62,52,64,45,57,62,56,24,44,58,29,58,70,37,32,55,47,32,22,52,56,15,18,60,46,12,37,51,44,37,76,73,52,80,64,47,69,71,44,56,40,46,29,41,32,19,27,33,40,38,49,62,46,83,44,83,53,98,78,35,32,41,41,38,26,38,65,35,56,72,72,57,44,71,62,81,36,79,72,64,37,35,57,30,12,24,54,18,19,26,48,16,62,65,68,75,44,76,32,38,41,28,72,79,40,19,45,26,43,80,36,89,32,35,30,34,45,35,22,68,53,65,78,53,69,77,71,66,78,70,70,48,56,55,69,68,56,48,46,50,33,53,47,42,38,55,71,66,72,23,74,49,32,30,26,76,46,41,48,48,62,67,32,50,73,50,54,38,83,74,51,26,68,55,48,36,50,52,29,18,51,50,14,29,61,63,15,77,86,40,54,68,82,52,42,56,61,53,49,45,48,50,28,42,23,62,54,36,72,41,54,50,73,45,77,57,85,86,28,40,36,40,37,41,35,30,49,56,90,61,48,40,75,53,57,48,46,35,58,47,23,23,55,46,20,24,53,33,45,42,66,64,35,41,78,48,79,49,77,42,78,46,100,77,61,18,35,38,35,39,41,35,36,36,66,62,75,84,74,71,76,73,76,127

pLDDT: mean 83.67, std 16.11, range [35.47, 97.94]

Mean predicted aligned error: 8.9 Å

Foldseek 3Di:
DDDDDDDDPDDDDDDPPPDPPCVVVVVVVVVVVVVVLLLVLLLCLQPPAQPDQFADQLLLLQQLQAPVSLVVLLQLLLVSLLVSCVVRVNDPVSLQSSCRQFQLAHWDWADDPFKIKIKRAPLDDDQAAQLFDRNSNSQSNCQNNVCNSVVHGKGKAFPDDVNNVDRIIMIIIGNDCVRVVPGDRDGRDSVSSLVRVLRCLVVLLVRHTDPSNSLSSCVVCLDPPNLVVLLVSLLVSLLSSQPPPALVCLQVSLQSLCSNNVFPDWGWDDDPQKIKIKTKHDQSQADVSSCSSSVSSSQSNCCNRVVFDWDKDWDQDPNRIIMIIIIGHHHPCPPPPDD